Protein AF-A0A968LHE8-F1 (afdb_monomer)

Foldseek 3Di:
DVVVVVVCQVCVCVVVQVVQVLVQFAEPQGHGLADQFRAAEPDRDGHGQADPDFDALVVVVVNQCRLQVDAHNVRHTPRFQFAEKEAEPLCVVRVCQLQAQWHWFFAAPVRDTNDPDRGDDTDIDGRPNHPRYDYDYDHVCPPVFNNRKMKGFRPVDVVAGQKDKAWPFRWDKDWDDDCPDPCCVPPVDIDIDIDTDIDMHTYHSSGMHIYHD

pLDDT: mean 87.61, std 10.41, range [45.84, 98.19]

Secondary structure (DSSP, 8-state):
-HHHHHHHHHTTTHHHHHHHHHT--B-TTSSBSS-S-EEETGGGEEE--B--SPSSHHHHHHHHHHHHH-B-TTS-B------EEEE-GGGHHHHHHHHSSEEEEEEETT--BT-SSSEEEEEEEE-TTTTT-EEEE-GGG-SSSSTT-EEEE--S-TTS-SEEEEEEEEEEEEEE--TTSHHHHHH---EEEEEEEEEEEE--GGGEEEE--

Radius of gyration: 22.08 Å; Cα contacts (8 Å, |Δi|>4): 417; chains: 1; bounding box: 53×49×67 Å

Solvent-accessible surface area (backbone atoms only — not comparable to full-atom values): 11942 Å² total; per-residue (Å²): 107,71,68,59,52,54,55,50,56,78,47,62,61,52,62,62,51,51,55,42,58,73,65,46,31,49,17,76,84,75,45,46,32,61,30,72,66,40,84,41,72,80,91,78,38,62,47,63,33,46,44,90,66,65,91,46,64,68,49,52,50,50,42,50,48,51,43,49,62,39,56,44,89,85,70,46,71,70,70,56,54,68,34,34,36,42,27,5,65,80,41,40,64,59,52,49,46,63,33,29,67,58,30,76,42,26,22,18,80,85,69,42,71,70,35,93,56,67,61,73,47,67,48,80,41,76,37,89,49,36,81,51,48,48,78,42,74,39,66,79,36,56,67,86,66,33,31,77,25,35,36,44,24,22,66,82,44,90,91,50,29,41,63,45,71,54,69,80,36,72,78,39,82,46,76,50,74,54,77,86,36,67,48,32,68,78,63,73,38,78,46,77,51,74,49,63,40,63,53,70,43,31,29,36,38,79,26,37,27,34,25,76,105

Structure (mmCIF, N/CA/C/O backbone):
data_AF-A0A968LHE8-F1
#
_entry.id   AF-A0A968LHE8-F1
#
loop_
_atom_site.group_PDB
_atom_site.id
_atom_site.type_symbol
_atom_site.label_atom_id
_atom_site.label_alt_id
_atom_site.label_comp_id
_atom_site.label_asym_id
_atom_site.label_entity_id
_atom_site.label_seq_id
_atom_site.pdbx_PDB_ins_code
_atom_site.Cartn_x
_atom_site.Cartn_y
_atom_site.Cartn_z
_atom_site.occupancy
_atom_site.B_iso_or_equiv
_atom_site.auth_seq_id
_atom_site.auth_comp_id
_atom_site.auth_asym_id
_atom_site.auth_atom_id
_atom_site.pdbx_PDB_model_num
ATOM 1 N N . MET A 1 1 ? -9.744 -11.374 28.759 1.00 59.81 1 MET A N 1
ATOM 2 C CA . MET A 1 1 ? -10.763 -10.303 28.658 1.00 59.81 1 MET A CA 1
ATOM 3 C C . MET A 1 1 ? -10.171 -8.894 28.737 1.00 59.81 1 MET A C 1
ATOM 5 O O . MET A 1 1 ? -10.164 -8.240 27.710 1.00 59.81 1 MET A O 1
ATOM 9 N N . LEU A 1 2 ? -9.609 -8.421 29.865 1.00 45.97 2 LEU A N 1
ATOM 10 C CA . LEU A 1 2 ? -9.014 -7.065 29.936 1.00 45.97 2 LEU A CA 1
ATOM 11 C C . LEU A 1 2 ? -7.748 -6.911 29.072 1.00 45.97 2 LEU A C 1
ATOM 13 O O . LEU A 1 2 ? -7.597 -5.914 28.379 1.00 45.97 2 LEU A O 1
ATOM 17 N N . ARG A 1 3 ? -6.862 -7.917 29.063 1.00 45.84 3 ARG A N 1
ATOM 18 C CA . ARG A 1 3 ? -5.667 -7.938 28.198 1.00 45.84 3 ARG A CA 1
ATOM 19 C C . ARG A 1 3 ? -6.033 -7.920 26.710 1.00 45.84 3 ARG A C 1
ATOM 21 O O . ARG A 1 3 ? -5.403 -7.205 25.946 1.00 45.84 3 ARG A O 1
ATOM 28 N N . ASP A 1 4 ? -7.060 -8.673 26.324 1.00 52.50 4 ASP A N 1
ATOM 29 C CA . ASP A 1 4 ? -7.513 -8.767 24.929 1.00 52.50 4 ASP A CA 1
ATOM 30 C C . ASP A 1 4 ? -8.243 -7.480 24.498 1.00 52.50 4 ASP A C 1
ATOM 32 O O . ASP A 1 4 ? -8.075 -7.018 23.376 1.00 52.50 4 ASP A O 1
ATOM 36 N N . TYR A 1 5 ? -8.962 -6.835 25.424 1.00 55.28 5 TYR A N 1
ATOM 37 C CA . TYR A 1 5 ? -9.556 -5.509 25.235 1.00 55.28 5 TYR A CA 1
ATOM 38 C C . TYR A 1 5 ? -8.498 -4.397 25.115 1.00 55.28 5 TYR A C 1
ATOM 40 O O . TYR A 1 5 ? -8.568 -3.555 24.225 1.00 55.28 5 TYR A O 1
ATOM 48 N N . LEU A 1 6 ? -7.465 -4.415 25.963 1.00 50.12 6 LEU A N 1
ATOM 49 C CA . LEU A 1 6 ? -6.334 -3.484 25.878 1.00 50.12 6 LEU A CA 1
ATOM 50 C C . LEU A 1 6 ? -5.501 -3.702 24.602 1.00 50.12 6 LEU A C 1
ATOM 52 O O . LEU A 1 6 ? -5.055 -2.731 23.997 1.00 50.12 6 LEU A O 1
ATOM 56 N N . ALA A 1 7 ? -5.336 -4.950 24.156 1.00 51.06 7 ALA A N 1
ATOM 57 C CA . ALA A 1 7 ? -4.684 -5.271 22.886 1.00 51.06 7 ALA A CA 1
ATOM 58 C C . ALA A 1 7 ? -5.504 -4.796 21.671 1.00 51.06 7 ALA A C 1
ATOM 60 O O . ALA A 1 7 ? -4.928 -4.317 20.697 1.00 51.06 7 ALA A O 1
ATOM 61 N N . ALA A 1 8 ? -6.840 -4.852 21.739 1.00 52.41 8 ALA A N 1
ATOM 62 C CA . ALA A 1 8 ? -7.715 -4.282 20.714 1.00 52.41 8 ALA A CA 1
ATOM 63 C C . ALA A 1 8 ? -7.610 -2.743 20.634 1.00 52.41 8 ALA A C 1
ATOM 65 O O . ALA A 1 8 ? -7.676 -2.185 19.539 1.00 52.41 8 ALA A O 1
ATOM 66 N N . ASN A 1 9 ? -7.355 -2.057 21.757 1.00 52.69 9 ASN A N 1
ATOM 67 C CA . ASN A 1 9 ? -7.137 -0.602 21.788 1.00 52.69 9 ASN A CA 1
ATOM 68 C C . ASN A 1 9 ? -5.847 -0.152 21.097 1.00 52.69 9 ASN A C 1
ATOM 70 O O . ASN A 1 9 ? -5.824 0.923 20.500 1.00 52.69 9 ASN A O 1
ATOM 74 N N . ALA A 1 10 ? -4.785 -0.962 21.139 1.00 58.69 10 ALA A N 1
ATOM 75 C CA . ALA A 1 10 ? -3.512 -0.623 20.495 1.00 58.69 10 ALA A CA 1
ATOM 76 C C . ALA A 1 10 ? -3.648 -0.453 18.969 1.00 58.69 10 ALA A C 1
ATOM 78 O O . ALA A 1 10 ? -2.917 0.325 18.363 1.00 58.69 10 ALA A O 1
ATOM 79 N N . ASN A 1 11 ? -4.636 -1.125 18.369 1.00 73.62 11 ASN A N 1
ATOM 80 C CA . ASN A 1 11 ? -4.925 -1.102 16.936 1.00 73.62 11 ASN A CA 1
ATOM 81 C C . ASN A 1 11 ? -6.248 -0.388 16.609 1.00 73.62 11 ASN A C 1
ATOM 83 O O . ASN A 1 11 ? -6.834 -0.639 15.558 1.00 73.62 11 ASN A O 1
ATOM 87 N N . PHE A 1 12 ? -6.728 0.509 17.477 1.00 79.31 12 PHE A N 1
ATOM 88 C CA . PHE A 1 12 ? -8.023 1.183 17.311 1.00 79.31 12 PHE A CA 1
ATOM 89 C C . PHE A 1 12 ? -8.180 1.861 15.937 1.00 79.31 12 PHE A C 1
ATOM 91 O O . PHE A 1 12 ? -9.216 1.738 15.286 1.00 79.31 12 PHE A O 1
ATOM 98 N N . TRP A 1 13 ? -7.120 2.517 15.453 1.00 85.31 13 TRP A N 1
ATOM 99 C CA . TRP A 1 13 ? -7.122 3.203 14.156 1.00 85.31 13 TRP A CA 1
ATOM 100 C C . TRP A 1 13 ? -6.788 2.307 12.965 1.00 85.31 13 TRP A C 1
ATOM 102 O O . TRP A 1 13 ? -6.940 2.741 11.829 1.00 85.31 13 TRP A O 1
ATOM 112 N N . TYR A 1 14 ? -6.371 1.062 13.199 1.00 88.06 14 TYR A N 1
ATOM 113 C CA . TYR A 1 14 ? -5.891 0.173 12.145 1.00 88.06 14 TYR A CA 1
ATOM 114 C C . TYR A 1 14 ? -6.937 -0.044 11.046 1.00 88.06 14 TYR A C 1
ATOM 116 O O . TYR A 1 14 ? -6.686 0.239 9.877 1.00 88.06 14 TYR A O 1
ATOM 124 N N . LYS A 1 15 ? -8.134 -0.503 11.433 1.00 87.50 15 LYS A N 1
ATOM 125 C CA . LYS A 1 15 ? -9.216 -0.786 10.484 1.00 87.50 15 LYS A CA 1
ATOM 126 C C . LYS A 1 15 ? -9.669 0.488 9.749 1.00 87.50 15 LYS A C 1
ATOM 128 O O . LYS A 1 15 ? -9.685 0.451 8.526 1.00 87.50 15 LYS A O 1
ATOM 133 N N . PRO A 1 16 ? -9.977 1.611 10.431 1.00 90.94 16 PRO A N 1
ATOM 134 C CA . PRO A 1 16 ? -10.338 2.851 9.743 1.00 90.94 16 PRO A CA 1
ATOM 135 C C . PRO A 1 16 ? -9.278 3.356 8.753 1.00 90.94 16 PRO A C 1
ATOM 137 O O . PRO A 1 16 ? -9.631 3.838 7.681 1.00 90.94 16 PRO A O 1
ATOM 140 N N . VAL A 1 17 ? -7.986 3.233 9.083 1.00 92.94 17 VAL A N 1
ATOM 141 C CA . VAL A 1 17 ? -6.892 3.612 8.172 1.00 92.94 17 VAL A CA 1
ATOM 142 C C . VAL A 1 17 ? -6.862 2.712 6.944 1.00 92.94 17 VAL A C 1
ATOM 144 O O . VAL A 1 17 ? -6.756 3.221 5.832 1.00 92.94 17 VAL A O 1
ATOM 147 N N . LEU A 1 18 ? -6.986 1.398 7.125 1.00 93.31 18 LEU A N 1
ATOM 148 C CA . LEU A 1 18 ? -7.012 0.460 6.009 1.00 93.31 18 LEU A CA 1
ATOM 149 C C . LEU A 1 18 ? -8.236 0.674 5.111 1.00 93.31 18 LEU A C 1
ATOM 151 O O . LEU A 1 18 ? -8.088 0.742 3.898 1.00 93.31 18 LEU A O 1
ATOM 155 N N . ASP A 1 19 ? -9.427 0.815 5.693 1.00 92.81 19 ASP A N 1
ATOM 156 C CA . ASP A 1 19 ? -10.651 1.068 4.928 1.00 92.81 19 ASP A CA 1
ATOM 157 C C . ASP A 1 19 ? -10.537 2.378 4.138 1.00 92.81 19 ASP A C 1
ATOM 159 O O . ASP A 1 19 ? -10.929 2.440 2.975 1.00 92.81 19 ASP A O 1
ATOM 163 N N . SER A 1 20 ? -9.958 3.418 4.752 1.00 94.75 20 SER A N 1
ATOM 164 C CA . SER A 1 20 ? -9.707 4.681 4.066 1.00 94.75 20 SER A CA 1
ATOM 165 C C . SER A 1 20 ? -8.718 4.501 2.917 1.00 94.75 20 SER A C 1
ATOM 167 O O . SER A 1 20 ? -9.027 4.960 1.826 1.00 94.75 20 SER A O 1
ATOM 169 N N . LEU A 1 21 ? -7.603 3.787 3.105 1.00 95.69 21 LEU A N 1
ATOM 170 C CA . LEU A 1 21 ? -6.658 3.470 2.027 1.00 95.69 21 LEU A CA 1
ATOM 171 C C . LEU A 1 21 ? -7.342 2.737 0.860 1.00 95.69 21 LEU A C 1
ATOM 173 O O . LEU A 1 21 ? -7.180 3.137 -0.290 1.00 95.69 21 LEU A O 1
ATOM 177 N N . LEU A 1 22 ? -8.140 1.706 1.154 1.00 95.38 22 LEU A N 1
ATOM 178 C CA . LEU A 1 22 ? -8.854 0.906 0.150 1.00 95.38 22 LEU A CA 1
ATOM 179 C C . LEU A 1 22 ? -9.983 1.671 -0.555 1.00 95.38 22 LEU A C 1
ATOM 181 O O . LEU A 1 22 ? -10.441 1.242 -1.608 1.00 95.38 22 LEU A O 1
ATOM 185 N N . SER A 1 23 ? -10.426 2.802 0.000 1.00 94.88 23 SER A N 1
ATOM 186 C CA . SER A 1 23 ? -11.355 3.717 -0.675 1.00 94.88 23 SER A CA 1
ATOM 187 C C . SER A 1 23 ? -10.674 4.667 -1.668 1.00 94.88 23 SER A C 1
ATOM 189 O O . SER A 1 23 ? -11.365 5.439 -2.326 1.00 94.88 23 SER A O 1
ATOM 191 N N . ASN A 1 24 ? -9.340 4.617 -1.771 1.00 96.50 24 ASN A N 1
ATOM 192 C CA . ASN A 1 24 ? -8.509 5.523 -2.564 1.00 96.50 24 ASN A CA 1
ATOM 193 C C . ASN A 1 24 ? -8.798 7.012 -2.256 1.00 96.50 24 ASN A C 1
ATOM 195 O O . ASN A 1 24 ? -9.340 7.738 -3.095 1.00 96.50 24 ASN A O 1
ATOM 199 N N . PRO A 1 25 ? -8.484 7.477 -1.031 1.00 96.81 25 PRO A N 1
ATOM 200 C CA . PRO A 1 25 ? -8.866 8.805 -0.561 1.00 96.81 25 PRO A CA 1
ATOM 201 C C . PRO A 1 25 ? -8.084 9.883 -1.318 1.00 96.81 25 PRO A C 1
ATOM 203 O O . PRO A 1 25 ? -7.089 9.579 -1.964 1.00 96.81 25 PRO A O 1
ATOM 206 N N . LEU A 1 26 ? -8.472 11.156 -1.212 1.00 96.94 26 LEU A N 1
ATOM 207 C CA . LEU A 1 26 ? -7.667 12.232 -1.801 1.00 96.94 26 LEU A CA 1
ATOM 208 C C . LEU A 1 26 ? -6.303 12.355 -1.099 1.00 96.94 26 LEU A C 1
ATOM 210 O O . LEU A 1 26 ? -6.227 12.266 0.129 1.00 96.94 26 LEU A O 1
ATOM 214 N N . GLY A 1 27 ? -5.246 12.563 -1.881 1.00 94.75 27 GLY A N 1
ATOM 215 C CA . GLY A 1 27 ? -3.922 12.961 -1.415 1.00 94.75 27 GLY A CA 1
ATOM 216 C C . GLY A 1 27 ? -3.825 14.470 -1.168 1.00 94.75 27 GLY A C 1
ATOM 217 O O . GLY A 1 27 ? -4.751 15.237 -1.441 1.00 94.75 27 GLY A O 1
ATOM 218 N N . ILE A 1 28 ? -2.670 14.919 -0.665 1.00 92.69 28 ILE A N 1
ATOM 219 C CA . ILE A 1 28 ? -2.397 16.351 -0.413 1.00 92.69 28 ILE A CA 1
ATOM 220 C C . ILE A 1 28 ? -2.417 17.223 -1.672 1.00 92.69 28 ILE A C 1
ATOM 222 O O . ILE A 1 28 ? -2.492 18.444 -1.575 1.00 92.69 28 ILE A O 1
ATOM 226 N N . ASP A 1 29 ? -2.315 16.605 -2.839 1.00 92.31 29 ASP A N 1
ATOM 227 C CA . ASP A 1 29 ? -2.323 17.245 -4.148 1.00 92.31 29 ASP A CA 1
ATOM 228 C C . ASP A 1 29 ? -3.733 17.381 -4.748 1.00 92.31 29 ASP A C 1
ATOM 230 O O . ASP A 1 29 ? -3.891 17.927 -5.839 1.00 92.31 29 ASP A O 1
ATOM 234 N N . GLY A 1 30 ? -4.765 16.936 -4.025 1.00 93.44 30 GLY A N 1
ATOM 235 C CA . GLY A 1 30 ? -6.170 17.128 -4.383 1.00 93.44 30 GLY A CA 1
ATOM 236 C C . GLY A 1 30 ? -6.737 16.106 -5.370 1.00 93.44 30 GLY A C 1
ATOM 237 O O . GLY A 1 30 ? -7.919 16.202 -5.699 1.00 93.44 30 GLY A O 1
ATOM 238 N N . VAL A 1 31 ? -5.946 15.123 -5.809 1.00 95.81 31 VAL A N 1
ATOM 239 C CA . VAL A 1 31 ? -6.415 13.961 -6.587 1.00 95.81 31 VAL A CA 1
ATOM 240 C C . VAL A 1 31 ? -6.417 12.702 -5.717 1.00 95.81 31 VAL A C 1
ATOM 242 O O . VAL A 1 31 ? -6.027 12.757 -4.553 1.00 95.81 31 VAL A O 1
ATOM 245 N N . SER A 1 32 ? -6.911 11.571 -6.229 1.00 97.06 32 SER A N 1
ATOM 246 C CA . SER A 1 32 ? -6.893 10.305 -5.482 1.00 97.06 32 SER A CA 1
ATOM 247 C C . SER A 1 32 ? -5.463 9.887 -5.118 1.00 97.06 32 SER A C 1
ATOM 249 O O . SER A 1 32 ? -4.531 10.159 -5.864 1.00 97.06 32 SER A O 1
ATOM 251 N N . LEU A 1 33 ? -5.279 9.233 -3.971 1.00 97.25 33 LEU A N 1
ATOM 252 C CA . LEU A 1 33 ? -3.967 8.877 -3.424 1.00 97.25 33 LEU A CA 1
ATOM 253 C C . LEU A 1 33 ? -3.173 7.976 -4.374 1.00 97.25 33 LEU A C 1
ATOM 255 O O . LEU A 1 33 ? -1.963 8.150 -4.504 1.00 97.25 33 LEU A O 1
ATOM 259 N N . LEU A 1 34 ? -3.859 7.028 -5.010 1.00 97.69 34 LEU A N 1
ATOM 260 C CA . LEU A 1 34 ? -3.385 6.336 -6.196 1.00 97.69 34 LEU A CA 1
ATOM 261 C C . LEU A 1 34 ? -4.048 6.945 -7.431 1.00 97.69 34 LEU A C 1
ATOM 263 O O . LEU A 1 34 ? -5.279 6.907 -7.559 1.00 97.69 34 LEU A O 1
ATOM 267 N N . ASN A 1 35 ? -3.242 7.509 -8.323 1.00 96.88 35 ASN A N 1
ATOM 268 C CA . ASN A 1 35 ? -3.681 8.158 -9.549 1.00 96.88 35 ASN A CA 1
ATOM 269 C C . ASN A 1 35 ? -2.628 7.988 -10.659 1.00 96.88 35 ASN A C 1
ATOM 271 O O . ASN A 1 35 ? -1.431 7.846 -10.409 1.00 96.88 35 ASN A O 1
ATOM 275 N N . ASP A 1 36 ? -3.080 7.996 -11.908 1.00 95.56 36 ASP A N 1
ATOM 276 C CA . ASP A 1 36 ? -2.226 7.961 -13.101 1.00 95.56 36 ASP A CA 1
ATOM 277 C C . ASP A 1 36 ? -1.810 9.369 -13.576 1.00 95.56 36 ASP A C 1
ATOM 279 O O . ASP A 1 36 ? -1.071 9.521 -14.547 1.00 95.56 36 ASP A O 1
ATOM 283 N N . SER A 1 37 ? -2.286 10.412 -12.895 1.00 94.88 37 SER A N 1
ATOM 284 C CA . SER A 1 37 ? -2.139 11.807 -13.286 1.00 94.88 37 SER A CA 1
ATOM 285 C C . SER A 1 37 ? -2.100 12.743 -12.068 1.00 94.88 37 SER A C 1
ATOM 287 O O . SER A 1 37 ? -2.897 13.680 -11.937 1.00 94.88 37 SER A O 1
ATOM 289 N N . HIS A 1 38 ? -1.124 12.541 -11.186 1.00 94.06 38 HIS A N 1
ATOM 290 C CA . HIS A 1 38 ? -0.837 13.479 -10.105 1.00 94.06 38 HIS A CA 1
ATOM 291 C C . HIS A 1 38 ? -0.240 14.784 -10.645 1.00 94.06 38 HIS A C 1
ATOM 293 O O . HIS A 1 38 ? 0.677 14.731 -11.468 1.00 94.06 38 HIS A O 1
ATOM 299 N N . PRO A 1 39 ? -0.685 15.963 -10.178 1.00 91.31 39 PRO A N 1
ATOM 300 C CA . PRO A 1 39 ? -0.121 17.235 -10.616 1.00 91.31 39 PRO A CA 1
ATOM 301 C C . PRO A 1 39 ? 1.326 17.403 -10.124 1.00 91.31 39 PRO A C 1
ATOM 303 O O . PRO A 1 39 ? 1.652 17.094 -8.976 1.00 91.31 39 PRO A O 1
ATOM 306 N N . PHE A 1 40 ? 2.203 17.923 -10.986 1.00 83.81 40 PHE A N 1
ATOM 307 C CA . PHE A 1 40 ? 3.611 18.153 -10.670 1.00 83.81 40 PHE A CA 1
ATOM 308 C C . PHE A 1 40 ? 4.171 19.409 -11.340 1.00 83.81 40 PHE A C 1
ATOM 310 O O . PHE A 1 40 ? 4.197 19.529 -12.562 1.00 83.81 40 PHE A O 1
ATOM 317 N N . GLY A 1 41 ? 4.693 20.328 -10.524 1.00 73.56 41 GLY A N 1
ATOM 318 C CA . GLY A 1 41 ? 5.399 21.519 -10.993 1.00 73.56 41 GLY A CA 1
ATOM 319 C C . GLY A 1 41 ? 4.555 22.481 -11.842 1.00 73.56 41 GLY A C 1
ATOM 320 O O . GLY A 1 41 ? 3.325 22.442 -11.872 1.00 73.56 41 GLY A O 1
A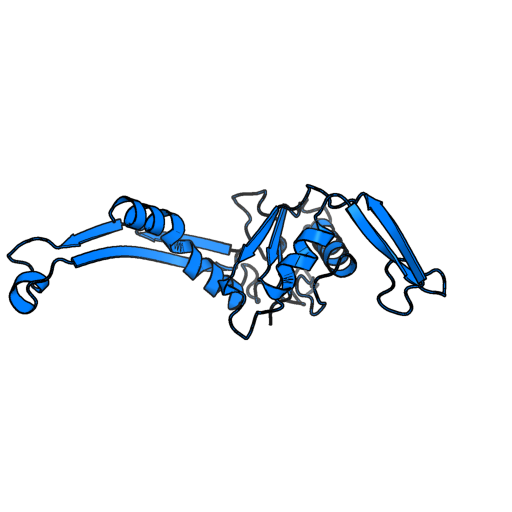TOM 321 N N . ALA A 1 42 ? 5.241 23.399 -12.525 1.00 63.94 42 ALA A N 1
ATOM 322 C CA . ALA A 1 42 ? 4.613 24.351 -13.438 1.00 63.94 42 ALA A CA 1
ATOM 323 C C . ALA A 1 42 ? 4.258 23.692 -14.787 1.00 63.94 42 ALA A C 1
ATOM 325 O O . ALA A 1 42 ? 4.909 22.743 -15.214 1.00 63.94 42 ALA A O 1
ATOM 326 N N . PHE A 1 43 ? 3.269 24.253 -15.493 1.00 61.94 43 PHE A N 1
ATOM 327 C CA . PHE A 1 43 ? 2.836 23.854 -16.848 1.00 61.94 43 PHE A CA 1
ATOM 328 C C . PHE A 1 43 ? 2.056 22.534 -16.971 1.00 61.94 43 PHE A C 1
ATOM 330 O O . PHE A 1 43 ? 1.916 22.019 -18.077 1.00 61.94 43 PHE A O 1
ATOM 337 N N . GLY A 1 44 ? 1.484 22.023 -15.877 1.00 70.25 44 GLY A N 1
ATOM 338 C CA . GLY A 1 44 ? 0.564 20.880 -15.934 1.00 70.25 44 GLY A CA 1
ATOM 339 C C . GLY A 1 44 ? 1.246 19.545 -16.231 1.00 70.25 44 GLY A C 1
ATOM 340 O O . GLY A 1 44 ? 0.605 18.653 -16.780 1.00 70.25 44 GLY A O 1
ATOM 341 N N . ALA A 1 45 ? 2.533 19.409 -15.893 1.00 83.31 45 ALA A N 1
ATOM 342 C CA . ALA A 1 45 ? 3.188 18.109 -15.911 1.00 83.31 45 ALA A CA 1
ATOM 343 C C . ALA A 1 45 ? 2.550 17.189 -14.861 1.00 83.31 45 ALA A C 1
ATOM 345 O O . ALA A 1 45 ? 2.069 17.645 -13.819 1.00 83.31 45 ALA A O 1
ATOM 346 N N . THR A 1 46 ? 2.536 15.893 -15.159 1.00 91.25 46 THR A N 1
ATOM 347 C CA . THR A 1 46 ? 1.945 14.880 -14.290 1.00 91.25 46 THR A CA 1
ATOM 348 C C . THR A 1 46 ? 2.887 13.703 -14.090 1.00 91.25 46 THR A C 1
ATOM 350 O O . THR A 1 46 ? 3.850 13.518 -14.839 1.00 91.25 46 THR A O 1
ATOM 353 N N . TRP A 1 47 ? 2.630 12.934 -13.040 1.00 92.12 47 TRP A N 1
ATOM 354 C CA . TRP A 1 47 ? 3.314 11.681 -12.738 1.00 92.12 47 TRP A CA 1
ATOM 355 C C . TRP A 1 47 ? 2.303 10.656 -12.223 1.00 92.12 47 TRP A C 1
ATOM 357 O O . TRP A 1 47 ? 1.198 11.024 -11.818 1.00 92.12 47 TRP A O 1
ATOM 367 N N . ASP A 1 48 ? 2.678 9.382 -12.250 1.00 94.81 48 ASP A N 1
ATOM 368 C CA . ASP A 1 48 ? 1.811 8.270 -11.884 1.00 94.81 48 ASP A CA 1
ATOM 369 C C . ASP A 1 48 ? 2.319 7.513 -10.651 1.00 94.81 48 ASP A C 1
ATOM 371 O O . ASP A 1 48 ? 3.511 7.452 -10.340 1.00 94.81 48 ASP A O 1
ATOM 375 N N . ASN A 1 49 ? 1.384 6.901 -9.932 1.00 96.56 49 ASN A N 1
ATOM 376 C CA . ASN A 1 49 ? 1.695 5.857 -8.959 1.00 96.56 49 ASN A CA 1
ATOM 377 C C . ASN A 1 49 ? 0.710 4.679 -8.978 1.00 96.56 49 ASN A C 1
ATOM 379 O O . ASN A 1 49 ? 0.829 3.750 -8.174 1.00 96.56 49 ASN A O 1
ATOM 383 N N . LEU A 1 50 ? -0.262 4.722 -9.886 1.00 97.50 50 LEU A N 1
ATOM 384 C CA . LEU A 1 50 ? -1.268 3.696 -10.078 1.00 97.50 50 LEU A CA 1
ATOM 385 C C . LEU A 1 50 ? -0.842 2.755 -11.204 1.00 97.50 50 LEU A C 1
ATOM 387 O O . LEU A 1 50 ? -0.507 3.191 -12.301 1.00 97.50 50 LEU A O 1
ATOM 391 N N . THR A 1 51 ? -0.932 1.453 -10.956 1.00 96.88 51 THR A N 1
ATOM 392 C CA . THR A 1 51 ? -0.822 0.432 -12.001 1.00 96.88 51 THR A CA 1
ATOM 393 C C . THR A 1 51 ? -2.040 -0.477 -12.015 1.00 96.88 51 THR A C 1
ATOM 395 O O . THR A 1 51 ? -2.719 -0.673 -11.006 1.00 96.88 51 THR A O 1
ATOM 398 N N . THR A 1 52 ? -2.308 -1.054 -13.182 1.00 96.00 52 THR A N 1
ATOM 399 C CA . THR A 1 52 ? -3.309 -2.114 -13.352 1.00 96.00 52 THR A CA 1
ATOM 400 C C . THR A 1 52 ? -2.683 -3.508 -13.406 1.00 96.00 52 THR A C 1
ATOM 402 O O . THR A 1 52 ? -3.410 -4.505 -13.368 1.00 96.00 52 THR A O 1
ATOM 405 N N . ASP A 1 53 ? -1.349 -3.594 -13.420 1.00 95.88 53 ASP A N 1
ATOM 406 C CA . ASP A 1 53 ? -0.623 -4.853 -13.505 1.00 95.88 53 ASP A CA 1
ATOM 407 C C . ASP A 1 53 ? -0.806 -5.700 -12.241 1.00 95.88 53 ASP A C 1
ATOM 409 O O . ASP A 1 53 ? -0.831 -5.220 -11.099 1.00 95.88 53 ASP A O 1
ATOM 413 N N . ALA A 1 54 ? -0.909 -7.013 -12.444 1.00 95.25 54 ALA A N 1
ATOM 414 C CA . ALA A 1 54 ? -0.866 -7.969 -11.348 1.00 95.25 54 ALA A CA 1
ATOM 415 C C . ALA A 1 54 ? 0.486 -7.901 -10.619 1.00 95.25 54 ALA A C 1
ATOM 417 O O . ALA A 1 54 ? 1.503 -7.510 -11.201 1.00 95.25 54 ALA A O 1
ATOM 418 N N . LEU A 1 55 ? 0.501 -8.294 -9.343 1.00 95.00 55 LEU A N 1
ATOM 419 C CA . LEU A 1 55 ? 1.749 -8.396 -8.597 1.00 95.00 55 LEU A CA 1
ATOM 420 C C . LEU A 1 55 ? 2.653 -9.433 -9.273 1.00 95.00 55 LEU A C 1
ATOM 422 O O . LEU A 1 55 ? 2.232 -10.551 -9.553 1.00 95.00 55 LEU A O 1
ATOM 426 N N . SER A 1 56 ? 3.881 -9.027 -9.562 1.00 91.88 56 SER A N 1
ATOM 427 C CA . SER A 1 56 ? 4.935 -9.850 -10.142 1.00 91.88 56 SER A CA 1
ATOM 428 C C . SER A 1 56 ? 6.276 -9.188 -9.846 1.00 91.88 56 SER A C 1
ATOM 430 O O . SER A 1 56 ? 6.321 -8.019 -9.451 1.00 91.88 56 SER A O 1
ATOM 432 N N . GLN A 1 57 ? 7.381 -9.886 -10.104 1.00 88.38 57 GLN A N 1
ATOM 433 C CA . GLN A 1 57 ? 8.704 -9.263 -10.039 1.00 88.38 57 GLN A CA 1
ATOM 434 C C . GLN A 1 57 ? 8.778 -8.014 -10.934 1.00 88.38 57 GLN A C 1
ATOM 436 O O . GLN A 1 57 ? 9.209 -6.961 -10.482 1.00 88.38 57 GLN A O 1
ATOM 441 N N . THR A 1 58 ? 8.314 -8.105 -12.182 1.00 89.94 58 THR A N 1
ATOM 442 C CA . THR A 1 58 ? 8.407 -7.005 -13.151 1.00 89.94 58 THR A CA 1
ATOM 443 C C . THR A 1 58 ? 7.610 -5.780 -12.711 1.00 89.94 58 THR A C 1
ATOM 445 O O . THR A 1 58 ? 8.126 -4.666 -12.762 1.00 89.94 58 THR A O 1
ATOM 448 N N . SER A 1 59 ? 6.375 -5.966 -12.238 1.00 94.56 59 SER A N 1
ATOM 449 C CA . SER A 1 59 ? 5.543 -4.849 -11.772 1.00 94.56 59 SER A CA 1
ATOM 450 C C . SER A 1 59 ? 6.050 -4.254 -10.454 1.00 94.56 59 SER A C 1
ATOM 452 O O . SER A 1 59 ? 6.002 -3.037 -10.274 1.00 94.56 59 SER A O 1
ATOM 454 N N . LEU A 1 60 ? 6.623 -5.073 -9.563 1.00 94.38 60 LEU A N 1
ATOM 455 C CA . LEU A 1 60 ? 7.286 -4.593 -8.348 1.00 94.38 60 LEU A CA 1
ATOM 456 C C . LEU A 1 60 ? 8.526 -3.745 -8.677 1.00 94.38 60 LEU A C 1
ATOM 458 O O . LEU A 1 60 ? 8.722 -2.685 -8.084 1.00 94.38 60 LEU A O 1
ATOM 462 N N . GLU A 1 61 ? 9.352 -4.186 -9.628 1.00 93.06 61 GLU A N 1
ATOM 463 C CA . GLU A 1 61 ? 10.540 -3.460 -10.094 1.00 93.06 61 GLU A CA 1
ATOM 464 C C . GLU A 1 61 ? 10.176 -2.151 -10.802 1.00 93.06 61 GLU A C 1
ATOM 466 O O . GLU A 1 61 ? 10.817 -1.126 -10.558 1.00 93.06 61 GLU A O 1
ATOM 471 N N . ALA A 1 62 ? 9.119 -2.159 -11.619 1.00 94.88 62 ALA A N 1
ATOM 472 C CA . ALA A 1 62 ? 8.581 -0.956 -12.247 1.00 94.88 62 ALA A CA 1
ATOM 473 C C . ALA A 1 62 ? 8.113 0.060 -11.194 1.00 94.88 62 ALA A C 1
ATOM 475 O O . ALA A 1 62 ? 8.508 1.224 -11.251 1.00 94.88 62 ALA A O 1
ATOM 476 N N . GLY A 1 63 ? 7.367 -0.389 -10.180 1.00 95.81 63 GLY A N 1
ATOM 477 C CA . GLY A 1 63 ? 6.960 0.452 -9.053 1.00 95.81 63 GLY A CA 1
ATOM 478 C C . GLY A 1 63 ? 8.141 0.989 -8.247 1.00 95.81 63 GLY A C 1
ATOM 479 O O . GLY A 1 63 ? 8.178 2.166 -7.887 1.00 95.81 63 GLY A O 1
ATOM 480 N N . TRP A 1 64 ? 9.160 0.159 -8.016 1.00 94.94 64 TRP A N 1
ATOM 481 C CA . TRP A 1 64 ? 10.389 0.587 -7.351 1.00 94.94 64 TRP A CA 1
ATOM 482 C C . TRP A 1 64 ? 11.096 1.698 -8.136 1.00 94.94 64 TRP A C 1
ATOM 484 O O . TRP A 1 64 ? 11.508 2.714 -7.564 1.00 94.94 64 TRP A O 1
ATOM 494 N N . ALA A 1 65 ? 11.238 1.520 -9.450 1.00 94.56 65 ALA A N 1
ATOM 495 C CA . ALA A 1 65 ? 11.842 2.506 -10.336 1.00 94.56 65 ALA A CA 1
ATOM 496 C C . ALA A 1 65 ? 11.011 3.796 -10.400 1.00 94.56 65 ALA A C 1
ATOM 498 O O . ALA A 1 65 ? 11.591 4.878 -10.328 1.00 94.56 65 ALA A O 1
ATOM 499 N N . ALA A 1 66 ? 9.679 3.696 -10.448 1.00 95.06 66 ALA A N 1
ATOM 500 C CA . ALA A 1 66 ? 8.776 4.843 -10.419 1.00 95.06 66 ALA A CA 1
ATOM 501 C C . ALA A 1 66 ? 8.979 5.668 -9.139 1.00 95.06 66 ALA A C 1
ATOM 503 O O . ALA A 1 66 ? 9.319 6.848 -9.214 1.00 95.06 66 ALA A O 1
ATOM 504 N N . MET A 1 67 ? 8.911 5.033 -7.963 1.00 94.75 67 MET A N 1
ATOM 505 C CA . MET A 1 67 ? 9.071 5.719 -6.674 1.00 94.75 67 MET A CA 1
ATOM 506 C C . MET A 1 67 ? 10.465 6.340 -6.498 1.00 94.75 67 MET A C 1
ATOM 508 O O . MET A 1 67 ? 10.598 7.501 -6.115 1.00 94.75 67 MET A O 1
ATOM 512 N N . THR A 1 68 ? 11.533 5.590 -6.785 1.00 93.62 68 THR A N 1
ATOM 513 C CA . THR A 1 68 ? 12.917 6.093 -6.647 1.00 93.62 68 THR A CA 1
ATOM 514 C C . THR A 1 68 ? 13.302 7.096 -7.746 1.00 93.62 68 THR A C 1
ATOM 516 O O . THR A 1 68 ? 14.224 7.903 -7.582 1.00 93.62 68 THR A O 1
ATOM 519 N N . GLY A 1 69 ? 12.575 7.074 -8.864 1.00 92.31 69 GLY A N 1
ATOM 520 C CA . GLY A 1 69 ? 12.703 7.971 -10.005 1.00 92.31 69 GLY A CA 1
ATOM 521 C C . GLY A 1 69 ? 12.090 9.354 -9.793 1.00 92.31 69 GLY A C 1
ATOM 522 O O . GLY A 1 69 ? 12.450 10.280 -10.522 1.00 92.31 69 GLY A O 1
ATOM 523 N N . LEU A 1 70 ? 11.245 9.542 -8.775 1.00 91.31 70 LEU A N 1
ATOM 524 C CA . LEU A 1 70 ? 10.605 10.832 -8.531 1.00 91.31 70 LEU A CA 1
ATOM 525 C C . LEU A 1 70 ? 11.623 11.945 -8.248 1.00 91.31 70 LEU A C 1
ATOM 527 O O . LEU A 1 70 ? 12.652 11.764 -7.576 1.00 91.31 70 LEU A O 1
ATOM 531 N N . ARG A 1 71 ? 11.327 13.124 -8.798 1.00 89.06 71 ARG A N 1
ATOM 532 C CA . ARG A 1 71 ? 12.137 14.339 -8.683 1.00 89.06 71 ARG A CA 1
ATOM 533 C C . ARG A 1 71 ? 11.343 15.430 -7.984 1.00 89.06 71 ARG A C 1
ATOM 535 O O . ARG A 1 71 ? 10.124 15.435 -8.039 1.00 89.06 71 ARG A O 1
ATOM 542 N N . ASN A 1 72 ? 12.034 16.341 -7.316 1.00 85.44 72 ASN A N 1
ATOM 543 C CA . ASN A 1 72 ? 11.447 17.572 -6.810 1.00 85.44 72 ASN A CA 1
ATOM 544 C C . ASN A 1 72 ? 11.305 18.600 -7.949 1.00 85.44 72 ASN A C 1
ATOM 546 O O . ASN A 1 72 ? 11.814 18.403 -9.053 1.00 85.44 72 ASN A O 1
ATOM 550 N N . GLU A 1 73 ? 10.661 19.730 -7.670 1.00 81.50 73 GLU A N 1
ATOM 551 C CA . GLU A 1 73 ? 10.445 20.809 -8.649 1.00 81.50 73 GLU A CA 1
ATOM 552 C C . GLU A 1 73 ? 11.749 21.436 -9.178 1.00 81.50 73 GLU A C 1
ATOM 554 O O . GLU A 1 73 ? 11.764 22.065 -10.231 1.00 81.50 73 GLU A O 1
ATOM 559 N N . GLN A 1 74 ? 12.859 21.247 -8.462 1.00 84.81 74 GLN A N 1
ATOM 560 C CA . GLN A 1 74 ? 14.196 21.706 -8.846 1.00 84.81 74 GLN A CA 1
ATOM 561 C C . GLN A 1 74 ? 14.978 20.640 -9.642 1.00 84.81 74 GLN A C 1
ATOM 563 O O . GLN A 1 74 ? 16.146 20.848 -9.964 1.00 84.81 74 GLN A O 1
ATOM 568 N N . GLY A 1 75 ? 14.365 19.489 -9.943 1.00 84.00 75 GLY A N 1
ATOM 569 C CA . GLY A 1 75 ? 14.973 18.375 -10.678 1.00 84.00 75 GLY A CA 1
ATOM 570 C C . GLY A 1 75 ? 15.863 17.443 -9.843 1.00 84.00 75 GLY A C 1
ATOM 571 O O . GLY A 1 75 ? 16.417 16.484 -10.379 1.00 84.00 75 GLY A O 1
ATOM 572 N N . GLY A 1 76 ? 16.000 17.679 -8.538 1.00 87.81 76 GLY A N 1
ATOM 573 C CA . GLY A 1 76 ? 16.729 16.809 -7.612 1.00 87.81 76 GLY A CA 1
ATOM 574 C C . GLY A 1 76 ? 15.923 15.567 -7.206 1.00 87.81 76 GLY A C 1
ATOM 575 O O . GLY A 1 76 ? 14.695 15.605 -7.218 1.00 87.81 76 GLY A O 1
ATOM 576 N N . PRO A 1 77 ? 16.566 14.447 -6.834 1.00 89.69 77 PRO A N 1
ATOM 577 C CA . PRO A 1 77 ? 15.859 13.254 -6.370 1.00 89.69 77 PRO A CA 1
ATOM 578 C C . PRO A 1 77 ? 15.160 13.491 -5.023 1.00 89.69 77 PRO A C 1
ATOM 580 O O . PRO A 1 77 ? 15.742 14.082 -4.116 1.00 89.69 77 PRO A O 1
ATOM 583 N N . ILE A 1 78 ? 13.938 12.970 -4.865 1.00 89.19 78 ILE A N 1
ATOM 584 C CA . ILE A 1 78 ? 13.207 13.006 -3.578 1.00 89.19 78 ILE A CA 1
ATOM 585 C C . ILE A 1 78 ? 13.811 12.007 -2.569 1.00 89.19 78 ILE A C 1
ATOM 587 O O . ILE A 1 78 ? 13.731 12.196 -1.355 1.00 89.19 78 ILE A O 1
ATOM 591 N N . GLY A 1 79 ? 14.461 10.950 -3.068 1.00 90.50 79 GLY A N 1
ATOM 592 C CA . GLY A 1 79 ? 15.174 9.966 -2.248 1.00 90.50 79 GLY A CA 1
ATOM 593 C C . GLY A 1 79 ? 14.261 8.952 -1.554 1.00 90.50 79 GLY A C 1
ATOM 594 O O . GLY A 1 79 ? 14.563 8.510 -0.448 1.00 90.50 79 GLY A O 1
ATOM 595 N N . LEU A 1 80 ? 13.124 8.602 -2.150 1.00 92.62 80 LEU A N 1
ATOM 596 C CA . LEU A 1 80 ? 12.221 7.576 -1.621 1.00 92.62 80 LEU A CA 1
ATOM 597 C C . LEU A 1 80 ? 12.907 6.212 -1.561 1.00 92.62 80 LEU A C 1
ATOM 599 O O . LEU A 1 80 ? 13.681 5.864 -2.448 1.00 92.62 80 LEU A O 1
ATOM 603 N N . THR A 1 81 ? 12.637 5.459 -0.498 1.00 92.50 81 THR A N 1
ATOM 604 C CA . THR A 1 81 ? 13.154 4.098 -0.318 1.00 92.50 81 THR A CA 1
ATOM 605 C C . THR A 1 81 ? 11.986 3.183 0.029 1.00 92.50 81 THR A C 1
ATOM 607 O O . THR A 1 81 ? 11.566 3.158 1.187 1.00 92.50 81 THR A O 1
ATOM 610 N N . PRO A 1 82 ? 11.432 2.437 -0.939 1.00 94.94 82 PRO A N 1
ATOM 611 C CA . PRO A 1 82 ? 10.392 1.464 -0.640 1.00 94.94 82 PRO A CA 1
ATOM 612 C C . PRO A 1 82 ? 10.861 0.485 0.441 1.00 94.94 82 PRO A C 1
ATOM 614 O O . PRO A 1 82 ? 11.967 -0.049 0.373 1.00 94.94 82 PRO A O 1
ATOM 617 N N . THR A 1 83 ? 10.033 0.286 1.463 1.00 95.75 83 THR A N 1
ATOM 618 C CA . THR A 1 83 ? 10.358 -0.542 2.641 1.00 95.75 83 THR A CA 1
ATOM 619 C C . THR A 1 83 ? 9.305 -1.595 2.932 1.00 95.75 83 THR A C 1
ATOM 621 O O . THR A 1 83 ? 9.610 -2.578 3.600 1.00 95.75 83 THR A O 1
ATOM 624 N N . HIS A 1 84 ? 8.074 -1.408 2.460 1.00 95.94 84 HIS A N 1
ATOM 625 C CA . HIS A 1 84 ? 6.962 -2.296 2.772 1.00 95.94 84 HIS A CA 1
ATOM 626 C C . HIS A 1 84 ? 6.188 -2.665 1.514 1.00 95.94 84 HIS A C 1
ATOM 628 O O . HIS A 1 84 ? 6.002 -1.832 0.628 1.00 95.94 84 HIS A O 1
ATOM 634 N N . LEU A 1 85 ? 5.711 -3.905 1.473 1.00 97.31 85 LEU A N 1
ATOM 635 C CA . LEU A 1 85 ? 4.785 -4.407 0.466 1.00 97.31 85 LEU A CA 1
ATOM 636 C C . LEU A 1 85 ? 3.529 -4.906 1.183 1.00 97.31 85 LEU A C 1
ATOM 638 O O . LEU A 1 85 ? 3.582 -5.908 1.890 1.00 97.31 85 LEU A O 1
ATOM 642 N N . LEU A 1 86 ? 2.416 -4.191 1.034 1.00 97.12 86 LEU A N 1
ATOM 643 C CA . LEU A 1 86 ? 1.116 -4.567 1.587 1.00 97.12 86 LEU A CA 1
ATOM 644 C C . LEU A 1 86 ? 0.306 -5.321 0.536 1.00 97.12 86 LEU A C 1
ATOM 646 O O . LEU A 1 86 ? 0.103 -4.815 -0.566 1.00 97.12 86 LEU A O 1
ATOM 650 N N . VAL A 1 87 ? -0.179 -6.508 0.889 1.00 97.50 87 VAL A N 1
ATOM 651 C CA . VAL A 1 87 ? -0.943 -7.389 -0.000 1.00 97.50 87 VAL A CA 1
ATOM 652 C C . VAL A 1 87 ? -2.094 -8.068 0.729 1.00 97.50 87 VAL A C 1
ATOM 654 O O . VAL A 1 87 ? -2.057 -8.245 1.947 1.00 97.50 87 VAL A O 1
ATOM 657 N N . GLY A 1 88 ? -3.119 -8.471 -0.022 1.00 96.38 88 GLY A N 1
ATOM 658 C CA . GLY A 1 88 ? -4.137 -9.399 0.466 1.00 96.38 88 GLY A CA 1
ATOM 659 C C . GLY A 1 88 ? -3.700 -10.869 0.365 1.00 96.38 88 GLY A C 1
ATOM 660 O O . GLY A 1 88 ? -2.706 -11.173 -0.298 1.00 96.38 88 GLY A O 1
ATOM 661 N N . PRO A 1 89 ? -4.472 -11.804 0.953 1.00 96.00 89 PRO A N 1
ATOM 662 C CA . PRO A 1 89 ? -4.195 -13.244 0.903 1.00 96.00 89 PRO A CA 1
ATOM 663 C C . PRO A 1 89 ? -3.999 -13.816 -0.510 1.00 96.00 89 PRO A C 1
ATOM 665 O O . PRO A 1 89 ? -3.211 -14.739 -0.691 1.00 96.00 89 PRO A O 1
ATOM 668 N N . ALA A 1 90 ? -4.670 -13.266 -1.530 1.00 94.62 90 ALA A N 1
ATOM 669 C CA . ALA A 1 90 ? -4.534 -13.739 -2.912 1.00 94.62 90 ALA A CA 1
ATOM 670 C C . ALA A 1 90 ? -3.121 -13.523 -3.487 1.00 94.62 90 ALA A C 1
ATOM 672 O O . ALA A 1 90 ? -2.652 -14.319 -4.296 1.00 94.62 90 ALA A O 1
ATOM 673 N N . ASN A 1 91 ? -2.435 -12.473 -3.029 1.00 95.75 91 ASN A N 1
ATOM 674 C CA . ASN A 1 91 ? -1.103 -12.078 -3.479 1.00 95.75 91 ASN A CA 1
ATOM 675 C C . ASN A 1 91 ? 0.003 -12.495 -2.490 1.00 95.75 91 ASN A C 1
ATOM 677 O O . ASN A 1 91 ? 1.175 -12.248 -2.760 1.00 95.75 91 ASN A O 1
ATOM 681 N N . GLU A 1 92 ? -0.335 -13.123 -1.354 1.00 94.94 92 GLU A N 1
ATOM 682 C CA . GLU A 1 92 ? 0.620 -13.473 -0.289 1.00 94.94 92 GLU A CA 1
ATOM 683 C C . GLU A 1 92 ? 1.764 -14.347 -0.802 1.00 94.94 92 GLU A C 1
ATOM 685 O O . GLU A 1 92 ? 2.932 -14.036 -0.575 1.00 94.94 92 GLU A O 1
ATOM 690 N N . ARG A 1 93 ? 1.431 -15.424 -1.521 1.00 92.69 93 ARG A N 1
ATOM 691 C CA . ARG A 1 93 ? 2.437 -16.342 -2.059 1.00 92.69 93 ARG A CA 1
ATOM 692 C C . ARG A 1 93 ? 3.417 -15.612 -2.973 1.00 92.69 93 ARG A C 1
ATOM 694 O O . ARG A 1 93 ? 4.620 -15.710 -2.764 1.00 92.69 93 ARG A O 1
ATOM 701 N N . GLU A 1 94 ? 2.893 -14.882 -3.954 1.00 92.38 94 GLU A N 1
ATOM 702 C CA . GLU A 1 94 ? 3.713 -14.142 -4.913 1.00 92.38 94 GLU A CA 1
ATOM 703 C C . GLU A 1 94 ? 4.581 -13.108 -4.189 1.00 92.38 94 GLU A C 1
ATOM 705 O O . GLU A 1 94 ? 5.779 -13.046 -4.430 1.00 92.38 94 GLU A O 1
ATOM 710 N N . ALA A 1 95 ? 4.019 -12.363 -3.230 1.00 93.50 95 ALA A N 1
ATOM 711 C CA . ALA A 1 95 ? 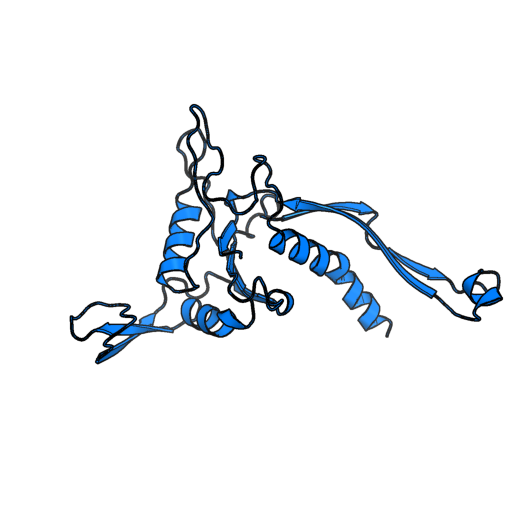4.754 -11.386 -2.432 1.00 93.50 95 ALA A CA 1
ATOM 712 C C . ALA A 1 95 ? 5.924 -12.012 -1.658 1.00 93.50 95 ALA A C 1
ATOM 714 O O . ALA A 1 95 ? 7.011 -11.436 -1.614 1.00 93.50 95 ALA A O 1
ATOM 715 N N . LEU A 1 96 ? 5.725 -13.184 -1.049 1.00 91.88 96 LEU A N 1
ATOM 716 C CA . LEU A 1 96 ? 6.785 -13.904 -0.339 1.00 91.88 96 LEU A CA 1
ATOM 717 C C . LEU A 1 96 ? 7.838 -14.464 -1.302 1.00 91.88 96 LEU A C 1
ATOM 719 O O . LEU A 1 96 ? 9.030 -14.370 -1.010 1.00 91.88 96 LEU A O 1
ATOM 723 N N . ASP A 1 97 ? 7.427 -14.981 -2.459 1.00 88.75 97 ASP A N 1
ATOM 724 C CA . ASP A 1 97 ? 8.338 -15.519 -3.472 1.00 88.75 97 ASP A CA 1
ATOM 725 C C . ASP A 1 97 ? 9.219 -14.398 -4.083 1.00 88.75 97 ASP A C 1
ATOM 727 O O . ASP A 1 97 ? 10.440 -14.552 -4.187 1.00 88.75 97 ASP A O 1
ATOM 731 N N . ILE A 1 98 ? 8.648 -13.226 -4.401 1.00 88.44 98 ILE A N 1
ATOM 732 C CA . ILE A 1 98 ? 9.367 -12.076 -5.000 1.00 88.44 98 ILE A CA 1
ATOM 733 C C . ILE A 1 98 ? 10.107 -11.184 -3.993 1.00 88.44 98 ILE A C 1
ATOM 735 O O . ILE A 1 98 ? 10.830 -10.277 -4.397 1.00 88.44 98 ILE A O 1
ATOM 739 N N . THR A 1 99 ? 9.946 -11.391 -2.686 1.00 90.38 99 THR A N 1
ATOM 740 C CA . THR A 1 99 ? 10.748 -10.700 -1.649 1.00 90.38 99 THR A CA 1
ATOM 741 C C . THR A 1 99 ? 11.690 -11.648 -0.906 1.00 90.38 99 THR A C 1
ATOM 743 O O . THR A 1 99 ? 12.594 -11.207 -0.185 1.00 90.38 99 THR A O 1
ATOM 746 N N . GLY A 1 100 ? 11.500 -12.953 -1.106 1.00 85.94 100 GLY A N 1
ATOM 747 C CA . GLY A 1 100 ? 12.290 -14.025 -0.532 1.00 85.94 100 GLY A CA 1
ATOM 748 C C . GLY A 1 100 ? 13.738 -14.046 -1.018 1.00 85.94 100 GLY A C 1
ATOM 749 O O . GLY A 1 100 ? 14.162 -13.302 -1.902 1.00 85.94 100 GLY A O 1
ATOM 750 N N . ALA A 1 101 ? 14.533 -14.920 -0.399 1.00 75.69 101 ALA A N 1
ATOM 751 C CA . ALA A 1 101 ?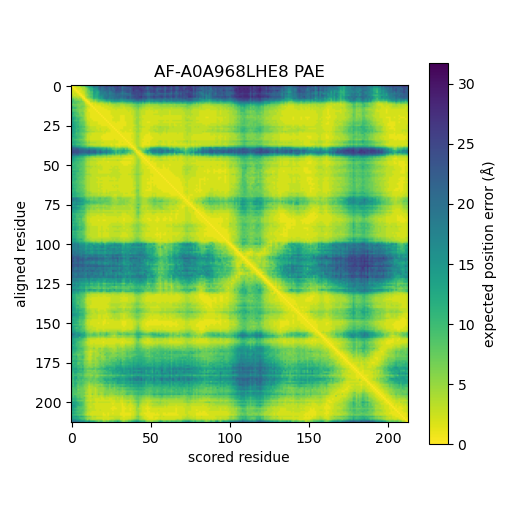 15.973 -14.966 -0.633 1.00 75.69 101 ALA A CA 1
ATOM 752 C C . ALA A 1 101 ? 16.366 -15.484 -2.020 1.00 75.69 101 ALA A C 1
ATOM 754 O O . ALA A 1 101 ? 17.358 -15.027 -2.591 1.00 75.69 101 ALA A O 1
ATOM 755 N N . MET A 1 102 ? 15.599 -16.435 -2.542 1.00 77.88 102 MET A N 1
ATOM 756 C CA . MET A 1 102 ? 15.844 -17.062 -3.831 1.00 77.88 102 MET A CA 1
ATOM 757 C C . MET A 1 102 ? 14.583 -16.972 -4.669 1.00 77.88 102 MET A C 1
ATOM 759 O O . MET A 1 102 ? 13.493 -17.249 -4.174 1.00 77.88 102 MET A O 1
ATOM 763 N N . ARG A 1 103 ? 14.760 -16.630 -5.941 1.00 81.38 103 ARG A N 1
ATOM 764 C CA . ARG A 1 103 ? 13.689 -16.581 -6.928 1.00 81.38 103 ARG A CA 1
ATOM 765 C C . ARG A 1 103 ? 14.015 -17.541 -8.064 1.00 81.38 103 ARG A C 1
ATOM 767 O O . ARG A 1 103 ? 15.143 -17.572 -8.555 1.00 81.38 103 ARG A O 1
ATOM 774 N N . GLY A 1 104 ? 13.025 -18.320 -8.489 1.00 77.81 104 GLY A N 1
ATOM 775 C CA . GLY A 1 104 ? 13.120 -19.076 -9.734 1.00 77.81 104 GLY A CA 1
ATOM 776 C C . GLY A 1 104 ? 12.922 -18.136 -10.918 1.00 77.81 104 GLY A C 1
ATOM 777 O O . GLY A 1 104 ? 11.872 -17.511 -11.022 1.00 77.81 104 GLY A O 1
ATOM 778 N N . VAL A 1 105 ? 13.914 -18.035 -11.800 1.00 79.69 105 VAL A N 1
ATOM 779 C CA . VAL A 1 105 ? 13.800 -17.298 -13.064 1.00 79.69 105 VAL A CA 1
ATOM 780 C C . VAL A 1 105 ? 13.471 -18.298 -14.171 1.00 79.69 105 VAL A C 1
ATOM 782 O O . VAL A 1 105 ? 14.354 -19.077 -14.552 1.00 79.69 105 VAL A O 1
ATOM 785 N N . PRO A 1 106 ? 12.214 -18.346 -14.652 1.00 79.94 106 PRO A N 1
ATOM 786 C CA . PRO A 1 106 ? 11.821 -19.244 -15.727 1.00 79.94 106 PRO A CA 1
ATOM 787 C C . PRO A 1 106 ? 12.359 -18.748 -17.071 1.00 79.94 106 PRO A C 1
ATOM 789 O O . PRO A 1 106 ? 12.272 -17.565 -17.393 1.00 79.94 106 PRO A O 1
ATOM 792 N N . TYR A 1 107 ? 12.874 -19.666 -17.882 1.00 82.94 107 TYR A N 1
ATOM 793 C CA . TYR A 1 107 ? 13.322 -19.402 -19.245 1.00 82.94 107 TYR A CA 1
ATOM 794 C C . TYR A 1 107 ? 12.370 -20.057 -20.238 1.00 82.94 107 TYR A C 1
ATOM 796 O O . TYR A 1 107 ? 12.054 -21.244 -20.116 1.00 82.94 107 TYR A O 1
ATOM 804 N N . SER A 1 108 ? 11.925 -19.294 -21.235 1.00 85.50 108 SER A N 1
ATOM 805 C CA . SER A 1 108 ? 11.133 -19.843 -22.340 1.00 85.50 108 SER A CA 1
ATOM 806 C C . SER A 1 108 ? 11.990 -20.679 -23.292 1.00 85.50 108 SER A C 1
ATOM 808 O O . SER A 1 108 ? 13.214 -20.548 -23.328 1.00 85.50 108 SER A O 1
ATOM 810 N N . ASN A 1 109 ? 11.342 -21.467 -24.154 1.00 84.31 109 ASN A N 1
ATOM 811 C CA . ASN A 1 109 ? 12.010 -22.152 -25.269 1.00 84.31 109 ASN A CA 1
ATOM 812 C C . ASN A 1 109 ? 12.778 -21.194 -26.211 1.00 84.31 109 ASN A C 1
ATOM 814 O O . ASN A 1 109 ? 13.696 -21.613 -26.906 1.00 84.31 109 ASN A O 1
ATOM 818 N N . ALA A 1 110 ? 12.422 -19.903 -26.226 1.00 84.75 110 ALA A N 1
ATOM 819 C CA . ALA A 1 110 ? 13.110 -18.863 -26.991 1.00 84.75 110 ALA A CA 1
ATOM 820 C C . ALA A 1 110 ? 14.287 -18.213 -26.229 1.00 84.75 110 ALA A C 1
ATOM 822 O O . ALA A 1 110 ? 14.857 -17.236 -26.706 1.00 84.75 110 ALA A O 1
ATOM 823 N N . GLY A 1 111 ? 14.637 -18.711 -25.037 1.00 79.19 111 GLY A N 1
ATOM 824 C CA . GLY A 1 111 ? 15.722 -18.173 -24.208 1.00 79.19 111 GLY A CA 1
ATOM 825 C C . GLY A 1 111 ? 15.382 -16.875 -23.468 1.00 79.19 111 GLY A C 1
ATOM 826 O O . GLY A 1 111 ? 16.263 -16.277 -22.858 1.00 79.19 111 GLY A O 1
ATOM 827 N N . VAL A 1 112 ? 14.121 -16.433 -23.496 1.00 78.44 112 VAL A N 1
ATOM 828 C CA . VAL A 1 112 ? 13.659 -15.245 -22.756 1.00 78.44 112 VAL A CA 1
ATOM 829 C C . VAL A 1 112 ? 13.577 -15.579 -21.266 1.00 78.44 112 VAL A C 1
ATOM 831 O O . VAL A 1 112 ? 12.880 -16.533 -20.911 1.00 78.44 112 VAL A O 1
ATOM 834 N N . ALA A 1 113 ? 14.287 -14.816 -20.430 1.00 74.94 113 ALA A N 1
ATOM 835 C CA . ALA A 1 113 ? 14.196 -14.872 -18.970 1.00 74.94 113 ALA A CA 1
ATOM 836 C C . ALA A 1 113 ? 12.863 -14.287 -18.476 1.00 74.94 113 ALA A C 1
ATOM 838 O O . ALA A 1 113 ? 12.256 -13.471 -19.165 1.00 74.94 113 ALA A O 1
ATOM 839 N N . ASP A 1 114 ? 12.414 -14.704 -17.293 1.00 73.62 114 ASP A N 1
ATOM 840 C CA . ASP A 1 114 ? 11.126 -14.306 -16.704 1.00 73.62 114 ASP A CA 1
ATOM 841 C C . ASP A 1 114 ? 9.911 -14.641 -17.579 1.00 73.62 114 ASP A C 1
ATOM 843 O O . ASP A 1 114 ? 8.896 -13.948 -17.600 1.00 73.62 114 ASP A O 1
ATOM 847 N N . ALA A 1 115 ? 10.000 -15.756 -18.30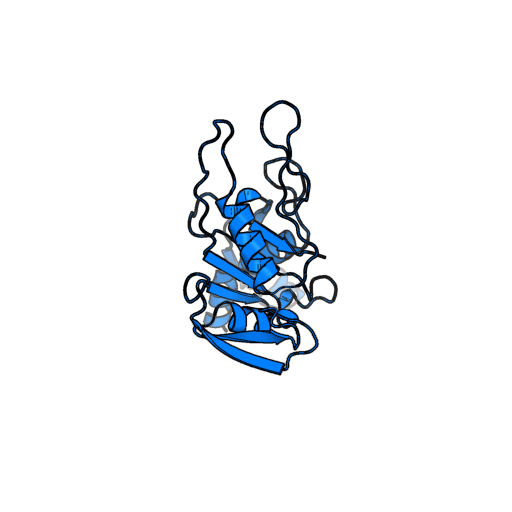4 1.00 75.62 115 ALA A N 1
ATOM 848 C CA . ALA A 1 115 ? 8.935 -16.203 -19.181 1.00 75.62 115 ALA A CA 1
ATOM 849 C C . ALA A 1 115 ? 7.685 -16.647 -18.407 1.00 75.62 115 ALA A C 1
ATOM 851 O O . ALA A 1 115 ? 7.728 -17.591 -17.619 1.00 75.62 115 ALA A O 1
ATOM 852 N N . SER A 1 116 ? 6.537 -16.046 -18.724 1.00 70.94 116 SER A N 1
ATOM 853 C CA . SER A 1 116 ? 5.226 -16.469 -18.204 1.00 70.94 116 SER A CA 1
ATOM 854 C C . SER A 1 116 ? 4.592 -17.625 -18.998 1.00 70.94 116 SER A C 1
ATOM 856 O O . SER A 1 116 ? 3.556 -18.149 -18.602 1.00 70.94 116 SER A O 1
ATOM 858 N N . ALA A 1 117 ? 5.189 -18.031 -20.126 1.00 72.94 117 ALA A N 1
ATOM 859 C CA . ALA A 1 117 ? 4.696 -19.102 -20.995 1.00 72.94 117 ALA A CA 1
ATOM 860 C C . ALA A 1 117 ? 5.848 -19.863 -21.676 1.00 72.94 117 ALA A C 1
ATOM 862 O O . ALA A 1 117 ? 6.937 -19.323 -21.870 1.00 72.94 117 ALA A O 1
ATOM 863 N N . ASN A 1 118 ? 5.590 -21.113 -22.087 1.00 81.38 118 ASN A N 1
ATOM 864 C CA . ASN A 1 118 ? 6.561 -21.996 -22.756 1.00 81.38 118 ASN A CA 1
ATOM 865 C C . ASN A 1 118 ? 7.868 -22.193 -21.967 1.00 81.38 118 ASN A C 1
ATOM 867 O O . ASN A 1 118 ? 8.949 -22.217 -22.558 1.00 81.38 118 ASN A O 1
ATOM 871 N N . VAL A 1 119 ? 7.765 -22.295 -20.638 1.00 81.62 119 VAL A N 1
ATOM 872 C CA . VAL A 1 119 ? 8.906 -22.453 -19.728 1.00 81.62 119 VAL A CA 1
ATOM 873 C C . VAL A 1 119 ? 9.555 -23.822 -19.933 1.00 81.62 119 VAL A C 1
ATOM 875 O O . VAL A 1 119 ? 8.894 -24.848 -19.794 1.00 81.62 119 VAL A O 1
ATOM 878 N N . VAL A 1 120 ? 10.849 -23.834 -20.255 1.00 84.56 120 VAL A N 1
ATOM 879 C CA . VAL A 1 120 ? 11.637 -25.059 -20.505 1.00 84.56 120 VAL A CA 1
ATOM 880 C C . VAL A 1 120 ? 12.741 -25.288 -19.473 1.00 84.56 120 VAL A C 1
ATOM 882 O O . VAL A 1 120 ? 13.306 -26.375 -19.408 1.00 84.56 120 VAL A O 1
ATOM 885 N N . SER A 1 121 ? 13.067 -24.276 -18.670 1.00 82.25 121 SER A N 1
ATOM 886 C CA . SER A 1 121 ? 14.051 -24.356 -17.590 1.00 82.25 121 SER A CA 1
ATOM 887 C C . SER A 1 121 ? 13.768 -23.277 -16.548 1.00 82.25 121 SER A C 1
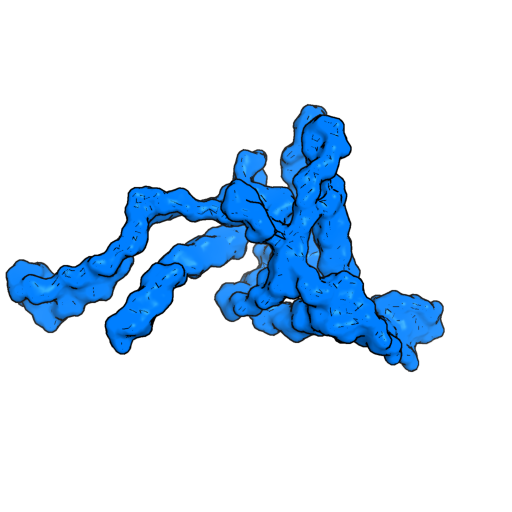ATOM 889 O O . SER A 1 121 ? 13.140 -22.266 -16.860 1.00 82.25 121 SER A O 1
ATOM 891 N N . ALA A 1 122 ? 14.246 -23.467 -15.323 1.00 78.50 122 ALA A N 1
ATOM 892 C CA . ALA A 1 122 ? 14.264 -22.431 -14.300 1.00 78.50 122 ALA A CA 1
ATOM 893 C C . ALA A 1 122 ? 15.574 -22.512 -13.513 1.00 78.50 122 ALA A C 1
ATOM 895 O O . ALA A 1 122 ? 15.997 -23.598 -13.115 1.00 78.50 122 ALA A O 1
ATOM 896 N N . ILE A 1 123 ? 16.212 -21.363 -13.287 1.00 79.81 123 ILE A N 1
ATOM 897 C CA . ILE A 1 123 ? 17.414 -21.252 -12.449 1.00 79.81 123 ILE A CA 1
ATOM 898 C C . ILE A 1 123 ? 17.041 -20.480 -11.189 1.00 79.81 123 ILE A C 1
ATOM 900 O O . ILE A 1 123 ? 16.354 -19.462 -11.265 1.00 79.81 123 ILE A O 1
ATOM 904 N N . ALA A 1 124 ? 17.498 -20.958 -10.033 1.00 81.25 124 ALA A N 1
ATOM 905 C CA . ALA A 1 124 ? 17.358 -20.227 -8.784 1.00 81.25 124 ALA A CA 1
ATOM 906 C C . ALA A 1 124 ? 18.456 -19.156 -8.699 1.00 81.25 124 ALA A C 1
ATOM 908 O O . ALA A 1 124 ? 19.641 -19.487 -8.627 1.00 81.25 124 ALA A O 1
ATOM 909 N N . LEU A 1 125 ? 18.061 -17.885 -8.730 1.00 78.69 125 LEU A N 1
ATOM 910 C CA . LEU A 1 125 ? 18.955 -16.740 -8.565 1.00 78.69 125 LEU A CA 1
ATOM 911 C C . LEU A 1 125 ? 18.673 -16.036 -7.239 1.00 78.69 125 LEU A C 1
ATOM 913 O O . LEU A 1 125 ? 17.565 -16.107 -6.697 1.00 78.69 125 LEU A O 1
ATOM 917 N N . GLU A 1 126 ? 19.688 -15.351 -6.715 1.00 77.88 126 GLU A N 1
ATOM 918 C CA . GLU A 1 126 ? 19.480 -14.441 -5.596 1.00 77.88 126 GLU A CA 1
ATOM 919 C C . GLU A 1 126 ? 18.597 -13.283 -6.044 1.00 77.88 126 GLU A C 1
ATOM 921 O O . GLU A 1 126 ? 18.833 -12.649 -7.073 1.00 77.88 126 GLU A O 1
ATOM 926 N N . ASN A 1 127 ? 17.567 -13.011 -5.254 1.00 79.94 127 ASN A N 1
ATOM 927 C CA . ASN A 1 127 ? 16.687 -11.895 -5.523 1.00 79.94 127 ASN A CA 1
ATOM 928 C C . ASN A 1 127 ? 17.351 -10.590 -5.071 1.00 79.94 127 ASN A C 1
ATOM 930 O O . ASN A 1 127 ? 17.757 -10.465 -3.916 1.00 79.94 127 ASN A O 1
ATOM 934 N N . TRP A 1 128 ? 17.438 -9.591 -5.946 1.00 80.75 128 TRP A N 1
ATOM 935 C CA . TRP A 1 128 ? 18.053 -8.310 -5.596 1.00 80.75 128 TRP A CA 1
ATOM 936 C C . TRP A 1 128 ? 17.227 -7.516 -4.562 1.00 80.75 128 TRP A C 1
ATOM 938 O O . TRP A 1 128 ? 17.791 -6.722 -3.799 1.00 80.75 128 TRP A O 1
ATOM 948 N N . VAL A 1 129 ? 15.907 -7.758 -4.506 1.00 81.06 129 VAL A N 1
ATOM 949 C CA . VAL A 1 129 ? 14.962 -7.157 -3.542 1.00 81.06 129 VAL A CA 1
ATOM 950 C C . VAL A 1 129 ? 14.988 -7.883 -2.190 1.00 81.06 129 VAL A C 1
ATOM 952 O O . VAL A 1 129 ? 14.420 -7.393 -1.211 1.00 81.06 129 VAL A O 1
ATOM 955 N N . ARG A 1 130 ? 15.685 -9.025 -2.097 1.00 79.25 130 ARG A N 1
ATOM 956 C CA . ARG A 1 130 ? 15.804 -9.835 -0.877 1.00 79.25 130 ARG A CA 1
ATOM 957 C C . ARG A 1 130 ? 16.088 -8.967 0.345 1.00 79.25 130 ARG A C 1
ATOM 959 O O . ARG A 1 130 ? 17.091 -8.257 0.400 1.00 79.25 130 ARG A O 1
ATOM 966 N N . GLY A 1 131 ? 15.231 -9.088 1.357 1.00 80.44 131 GLY A N 1
ATOM 967 C CA . GLY A 1 131 ? 15.416 -8.433 2.655 1.00 80.44 131 GLY A CA 1
ATOM 968 C C . GLY A 1 131 ? 15.302 -6.906 2.633 1.00 80.44 131 GLY A C 1
ATOM 969 O O . GLY A 1 131 ? 15.570 -6.278 3.654 1.00 80.44 131 GLY A O 1
ATOM 970 N N . ARG A 1 132 ? 14.911 -6.302 1.502 1.00 88.56 132 ARG A N 1
ATOM 971 C CA . ARG A 1 132 ? 14.669 -4.856 1.395 1.00 88.56 132 ARG A CA 1
ATOM 972 C C . ARG A 1 132 ? 13.234 -4.465 1.736 1.00 88.56 132 ARG A C 1
ATOM 974 O O . ARG A 1 132 ? 13.011 -3.347 2.186 1.00 88.56 132 ARG A O 1
ATOM 981 N N . LEU A 1 133 ? 12.281 -5.371 1.508 1.00 93.88 133 LEU A N 1
ATOM 982 C CA . LEU A 1 133 ? 10.860 -5.149 1.765 1.00 93.88 133 LEU A CA 1
ATOM 983 C C . LEU A 1 133 ? 10.364 -6.022 2.909 1.00 93.88 133 LEU A C 1
ATOM 985 O O . LEU A 1 133 ? 10.608 -7.228 2.942 1.00 93.88 133 LEU A O 1
ATOM 989 N N . GLN A 1 134 ? 9.604 -5.411 3.809 1.00 94.50 134 GLN A N 1
ATOM 990 C CA . GLN A 1 134 ? 8.754 -6.117 4.750 1.00 94.50 134 GLN A CA 1
ATOM 991 C C . GLN A 1 134 ? 7.393 -6.379 4.098 1.00 94.50 134 GLN A C 1
ATOM 993 O O . GLN A 1 134 ? 6.653 -5.443 3.787 1.00 94.50 134 GLN A O 1
ATOM 998 N N . VAL A 1 135 ? 7.051 -7.654 3.915 1.00 95.38 135 VAL A N 1
ATOM 999 C CA . VAL A 1 135 ? 5.720 -8.052 3.442 1.00 95.38 135 VAL A CA 1
ATOM 1000 C C . VAL A 1 135 ? 4.721 -7.954 4.592 1.00 95.38 135 VAL A C 1
ATOM 1002 O O . VAL A 1 135 ? 4.941 -8.502 5.673 1.00 95.38 135 VAL A O 1
ATOM 1005 N N . ILE A 1 136 ? 3.619 -7.249 4.352 1.00 95.44 136 ILE A N 1
ATOM 1006 C CA . ILE A 1 136 ? 2.451 -7.189 5.226 1.00 95.44 136 ILE A CA 1
ATOM 1007 C C . ILE A 1 136 ? 1.305 -7.868 4.485 1.00 95.44 136 ILE A C 1
ATOM 1009 O O . ILE A 1 136 ? 0.861 -7.385 3.447 1.00 95.44 136 ILE A O 1
ATOM 1013 N N . VAL A 1 137 ? 0.814 -8.970 5.040 1.00 95.81 137 VAL A N 1
ATOM 1014 C CA . VAL A 1 137 ? -0.378 -9.652 4.535 1.00 95.81 137 VAL A CA 1
ATOM 1015 C C . VAL A 1 137 ? -1.566 -9.194 5.366 1.00 95.81 137 VAL A C 1
ATOM 1017 O O . VAL A 1 137 ? -1.598 -9.443 6.571 1.00 95.81 137 VAL A O 1
ATOM 1020 N N . GLU A 1 138 ? -2.532 -8.519 4.743 1.00 94.50 138 GLU A N 1
ATOM 1021 C CA . GLU A 1 138 ? -3.737 -8.049 5.425 1.00 94.50 138 GLU A CA 1
ATOM 1022 C C . GLU A 1 138 ? -4.994 -8.769 4.918 1.00 94.50 138 GLU A C 1
ATOM 1024 O O . GLU A 1 138 ? -5.453 -8.512 3.801 1.00 94.50 138 GLU A O 1
ATOM 1029 N N . PRO A 1 139 ? -5.619 -9.625 5.749 1.00 92.94 139 PRO A N 1
ATOM 1030 C CA . PRO A 1 139 ? -6.810 -10.376 5.365 1.00 92.94 139 PRO A CA 1
ATOM 1031 C C . PRO A 1 139 ? -7.997 -9.513 4.931 1.00 92.94 139 PRO A C 1
ATOM 1033 O O . PRO A 1 139 ? -8.780 -9.951 4.097 1.00 92.94 139 PRO A O 1
ATOM 1036 N N . ARG A 1 140 ? -8.147 -8.288 5.454 1.00 89.19 140 ARG A N 1
ATOM 1037 C CA . ARG A 1 140 ? -9.269 -7.397 5.095 1.00 89.19 140 ARG A CA 1
ATOM 1038 C C . ARG A 1 140 ? -9.214 -6.858 3.664 1.00 89.19 140 ARG A C 1
ATOM 1040 O O . ARG A 1 140 ? -10.213 -6.316 3.199 1.00 89.19 140 ARG A O 1
ATOM 1047 N N . ILE A 1 141 ? -8.083 -7.006 2.972 1.00 93.81 141 ILE A N 1
ATOM 1048 C CA . ILE A 1 141 ? -7.991 -6.713 1.536 1.00 93.81 141 ILE A CA 1
ATOM 1049 C C . ILE A 1 141 ? -8.822 -7.724 0.729 1.00 93.81 141 ILE A C 1
ATOM 1051 O O . ILE A 1 141 ? -9.380 -7.350 -0.298 1.00 93.81 141 ILE A O 1
ATOM 1055 N N . ALA A 1 142 ? -8.980 -8.960 1.228 1.00 92.25 142 ALA A N 1
ATOM 1056 C CA . ALA A 1 142 ? -9.901 -9.946 0.662 1.00 92.25 142 ALA A CA 1
ATOM 1057 C C . ALA A 1 142 ? -11.358 -9.589 1.011 1.00 92.25 142 ALA A C 1
ATOM 1059 O O . ALA A 1 142 ? -11.951 -10.130 1.947 1.00 92.25 142 ALA A O 1
ATOM 1060 N N . ASN A 1 143 ? -11.915 -8.626 0.282 1.00 89.88 143 ASN A N 1
ATOM 1061 C CA . ASN A 1 143 ? -13.258 -8.082 0.481 1.00 89.88 143 ASN A CA 1
ATOM 1062 C C . ASN A 1 143 ? -14.163 -8.222 -0.757 1.00 89.88 143 ASN A C 1
ATOM 1064 O O . ASN A 1 143 ? -15.267 -7.681 -0.767 1.00 89.88 143 ASN A O 1
ATOM 1068 N N . GLY A 1 144 ? -13.710 -8.942 -1.787 1.00 91.44 144 GLY A N 1
ATOM 1069 C CA . GLY A 1 144 ? -14.419 -9.176 -3.045 1.00 91.44 144 GLY A CA 1
ATOM 1070 C C . GLY A 1 144 ? -14.246 -8.069 -4.087 1.00 91.44 144 GLY A C 1
ATOM 1071 O O . GLY A 1 144 ? -14.617 -8.267 -5.241 1.00 91.44 144 GLY A O 1
ATOM 1072 N N . VAL A 1 145 ? -13.683 -6.917 -3.706 1.00 92.38 145 VAL A N 1
ATOM 1073 C CA . VAL A 1 145 ? -13.390 -5.796 -4.616 1.00 92.38 145 VAL A CA 1
ATOM 1074 C C . VAL A 1 145 ? -11.885 -5.655 -4.803 1.00 92.38 145 VAL A C 1
ATOM 1076 O O . VAL A 1 145 ? -11.402 -5.640 -5.925 1.00 92.38 145 VAL A O 1
ATOM 1079 N N . ASN A 1 146 ? -11.137 -5.617 -3.702 1.00 94.06 146 ASN A N 1
ATOM 1080 C CA . ASN A 1 146 ? -9.706 -5.322 -3.677 1.00 94.06 146 ASN A CA 1
ATOM 1081 C C . ASN A 1 146 ? -8.823 -6.572 -3.584 1.00 94.06 146 ASN A C 1
ATOM 1083 O O . ASN A 1 146 ? -7.650 -6.463 -3.244 1.00 94.06 146 ASN A O 1
ATOM 1087 N N . ASP A 1 147 ? -9.348 -7.757 -3.895 1.00 93.94 147 ASP A N 1
ATOM 1088 C CA . ASP A 1 147 ? -8.656 -9.032 -3.650 1.00 93.94 147 ASP A CA 1
ATOM 1089 C C . ASP A 1 147 ? -7.270 -9.104 -4.312 1.00 93.94 147 ASP A C 1
ATOM 1091 O O . ASP A 1 147 ? -6.357 -9.728 -3.775 1.00 93.94 147 ASP A O 1
ATOM 1095 N N . ASN A 1 148 ? -7.096 -8.417 -5.445 1.00 94.56 148 ASN A N 1
ATOM 1096 C CA . ASN A 1 148 ? -5.836 -8.359 -6.187 1.00 94.56 148 ASN A CA 1
ATOM 1097 C C . ASN A 1 148 ? -5.004 -7.094 -5.914 1.00 94.56 148 ASN A C 1
ATOM 1099 O O . ASN A 1 148 ? -4.007 -6.868 -6.608 1.00 94.56 148 ASN A O 1
ATOM 1103 N N . ALA A 1 149 ? -5.413 -6.258 -4.959 1.00 96.88 149 ALA A N 1
ATOM 1104 C CA . ALA A 1 149 ? -4.701 -5.040 -4.612 1.00 96.88 149 ALA A CA 1
ATOM 1105 C C . ALA A 1 149 ? -3.335 -5.357 -3.991 1.00 96.88 149 ALA A C 1
ATOM 1107 O O . ALA A 1 149 ? -3.145 -6.352 -3.276 1.00 96.88 149 ALA A O 1
ATOM 1108 N N . TRP A 1 150 ? -2.372 -4.493 -4.283 1.00 97.75 150 TRP A N 1
ATOM 1109 C CA . TRP A 1 150 ? -1.032 -4.549 -3.723 1.00 97.75 150 TRP A CA 1
ATOM 1110 C C . TRP A 1 150 ? -0.444 -3.143 -3.683 1.00 97.75 150 TRP A C 1
ATOM 1112 O O . TRP A 1 150 ? -0.655 -2.351 -4.600 1.00 97.75 150 TRP A O 1
ATOM 1122 N N . PHE A 1 151 ? 0.295 -2.839 -2.620 1.00 98.06 151 PHE A N 1
ATOM 1123 C CA . PHE A 1 151 ? 0.831 -1.505 -2.377 1.00 98.06 151 PHE A CA 1
ATOM 1124 C C . PHE A 1 151 ? 2.294 -1.590 -1.958 1.00 98.06 151 PHE A C 1
ATOM 1126 O O . PHE A 1 151 ? 2.623 -2.121 -0.896 1.00 98.06 151 PHE A O 1
ATOM 1133 N N . LEU A 1 152 ? 3.171 -1.035 -2.782 1.00 97.88 152 LEU A N 1
ATOM 1134 C CA . LEU A 1 152 ? 4.558 -0.759 -2.449 1.00 97.88 152 LEU A CA 1
ATOM 1135 C C . LEU A 1 152 ? 4.628 0.600 -1.747 1.00 97.88 152 LEU A C 1
ATOM 1137 O O . LEU A 1 152 ? 4.137 1.595 -2.270 1.00 97.88 152 LEU A O 1
ATOM 1141 N N . MET A 1 153 ? 5.215 0.651 -0.553 1.00 97.12 153 MET A N 1
ATOM 1142 C CA . MET A 1 153 ? 5.218 1.858 0.276 1.00 97.12 153 MET A CA 1
ATOM 1143 C C . MET A 1 153 ? 6.600 2.185 0.834 1.00 97.12 153 MET A C 1
ATOM 1145 O O . MET A 1 153 ? 7.350 1.304 1.267 1.00 97.12 153 MET A O 1
ATOM 1149 N N . ASP A 1 154 ? 6.903 3.480 0.907 1.00 95.81 154 ASP A N 1
ATOM 1150 C CA . ASP A 1 154 ? 7.987 4.019 1.723 1.00 95.81 154 ASP A CA 1
ATOM 1151 C C . ASP A 1 154 ? 7.421 4.473 3.075 1.00 95.81 154 ASP A C 1
ATOM 1153 O O . ASP A 1 154 ? 6.797 5.525 3.190 1.00 95.81 154 ASP A O 1
ATOM 1157 N N . LEU A 1 155 ? 7.649 3.666 4.114 1.00 93.50 155 LEU A N 1
ATOM 1158 C CA . LEU A 1 155 ? 7.307 3.997 5.500 1.00 93.50 155 LEU A CA 1
ATOM 1159 C C . LEU A 1 155 ? 8.549 4.312 6.350 1.00 93.50 155 LEU A C 1
ATOM 1161 O O . LEU A 1 155 ? 8.444 4.405 7.575 1.00 93.50 155 LEU A O 1
ATOM 1165 N N . SER A 1 156 ? 9.721 4.484 5.725 1.00 90.62 156 SER A N 1
ATOM 1166 C CA . SER A 1 156 ? 10.983 4.766 6.427 1.00 90.62 156 SER A CA 1
ATOM 1167 C C . SER A 1 156 ? 10.972 6.133 7.118 1.00 90.62 156 SER A C 1
ATOM 1169 O O . SER A 1 156 ? 11.638 6.335 8.135 1.00 90.62 156 SER A O 1
ATOM 1171 N N . ARG A 1 157 ? 10.177 7.072 6.589 1.00 87.62 157 ARG A N 1
ATOM 1172 C CA . ARG A 1 157 ? 10.043 8.439 7.094 1.00 87.62 157 ARG A CA 1
ATOM 1173 C C . ARG A 1 157 ? 8.738 8.593 7.874 1.00 87.62 157 ARG A C 1
ATOM 1175 O O . ARG A 1 157 ? 7.664 8.560 7.276 1.00 87.62 157 ARG A O 1
ATOM 1182 N N . PRO A 1 158 ? 8.778 8.832 9.196 1.00 79.38 158 PRO A N 1
ATOM 1183 C CA . PRO A 1 158 ? 7.555 8.968 9.986 1.00 79.38 158 PRO A CA 1
ATOM 1184 C C . PRO A 1 158 ? 6.698 10.170 9.563 1.00 79.38 158 PRO A C 1
ATOM 1186 O O . PRO A 1 158 ? 5.479 10.104 9.679 1.00 79.38 158 PRO A O 1
ATOM 1189 N N . SER A 1 159 ? 7.318 11.231 9.037 1.00 82.38 159 SER A N 1
ATOM 1190 C CA . SER A 1 159 ? 6.637 12.468 8.631 1.00 82.38 159 SER A CA 1
ATOM 1191 C C . SER A 1 159 ? 6.030 12.433 7.226 1.00 82.38 159 SER A C 1
ATOM 1193 O O . SER A 1 159 ? 5.333 13.372 6.857 1.00 82.38 159 SER A O 1
ATOM 1195 N N . SER A 1 160 ? 6.303 11.405 6.421 1.00 85.06 160 SER A N 1
ATOM 1196 C CA . SER A 1 160 ? 5.879 11.333 5.017 1.00 85.06 160 SER A CA 1
ATOM 1197 C C . SER A 1 160 ? 5.389 9.924 4.732 1.00 85.06 160 SER A C 1
ATOM 1199 O O . SER A 1 160 ? 6.139 9.085 4.250 1.00 85.06 160 SER A O 1
ATOM 1201 N N . ARG A 1 161 ? 4.140 9.661 5.120 1.00 92.75 161 ARG A N 1
ATOM 1202 C CA . ARG A 1 161 ? 3.460 8.380 4.916 1.00 92.75 161 ARG A CA 1
ATOM 1203 C C 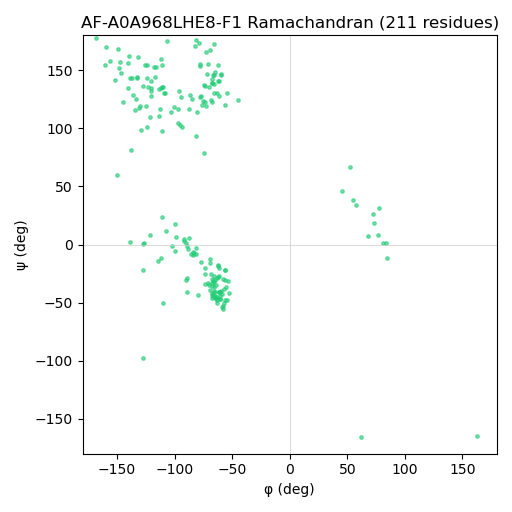. ARG A 1 161 ? 2.318 8.544 3.910 1.00 92.75 161 ARG A C 1
ATOM 1205 O O . ARG A 1 161 ? 1.806 9.659 3.775 1.00 92.75 161 ARG A O 1
ATOM 1212 N N . PRO A 1 162 ? 1.853 7.448 3.286 1.00 94.62 162 PRO A N 1
ATOM 1213 C CA . PRO A 1 162 ? 0.723 7.504 2.360 1.00 94.62 162 PRO A CA 1
ATOM 1214 C C . PRO A 1 162 ? -0.575 7.924 3.047 1.00 94.62 162 PRO A C 1
ATOM 1216 O O . PRO A 1 162 ? -1.388 8.629 2.465 1.00 94.62 162 PRO A O 1
ATOM 1219 N N . MET A 1 163 ? -0.747 7.510 4.303 1.00 94.69 163 MET A N 1
ATOM 1220 C CA . MET A 1 163 ? -1.932 7.764 5.116 1.00 94.69 163 MET A CA 1
ATOM 1221 C C . MET A 1 163 ? -1.579 8.613 6.334 1.00 94.69 163 MET A C 1
ATOM 1223 O O . MET A 1 163 ? -0.529 8.417 6.955 1.00 94.69 163 MET A O 1
ATOM 1227 N N . ILE A 1 164 ? -2.495 9.499 6.722 1.00 91.88 164 ILE A N 1
ATOM 1228 C CA . ILE A 1 164 ? -2.407 10.290 7.950 1.00 91.88 164 ILE A CA 1
ATOM 1229 C C . ILE A 1 164 ? -3.652 10.085 8.813 1.00 91.88 164 ILE A C 1
ATOM 1231 O O . ILE A 1 164 ? -4.766 9.955 8.309 1.00 91.88 164 ILE A O 1
ATOM 1235 N N . ALA A 1 165 ? -3.451 10.068 10.130 1.00 89.81 165 ALA A N 1
ATOM 1236 C CA . ALA A 1 165 ? -4.520 10.083 11.120 1.00 89.81 165 ALA A CA 1
ATOM 1237 C C . ALA A 1 165 ? -4.300 11.268 12.071 1.00 89.81 165 ALA A C 1
ATOM 1239 O O . ALA A 1 165 ? -3.459 11.214 12.969 1.00 89.81 165 ALA A O 1
ATOM 1240 N N . GLY A 1 166 ? -5.046 12.349 11.857 1.00 88.38 166 GLY A N 1
ATOM 1241 C CA . GLY A 1 166 ? -5.080 13.515 12.734 1.00 88.38 166 GLY A CA 1
ATOM 1242 C C . 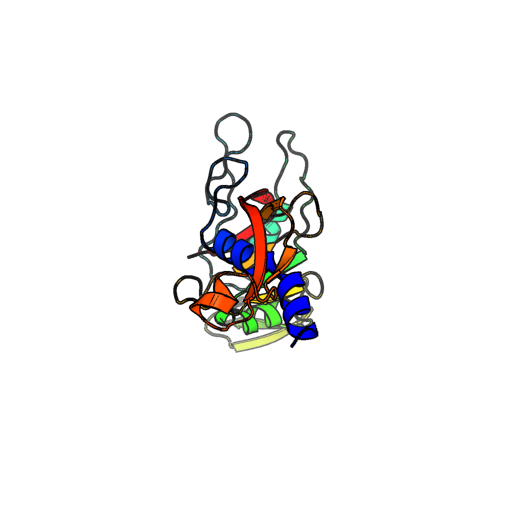GLY A 1 166 ? -6.009 13.255 13.914 1.00 88.38 166 GLY A C 1
ATOM 1243 O O . GLY A 1 166 ? -7.219 13.450 13.807 1.00 88.38 166 GLY A O 1
ATOM 1244 N N . GLN A 1 167 ? -5.456 12.783 15.031 1.00 88.19 167 GLN A N 1
ATOM 1245 C CA . GLN A 1 167 ? -6.232 12.485 16.237 1.00 88.19 167 GLN A CA 1
ATOM 1246 C C . GLN A 1 167 ? -6.680 13.779 16.928 1.00 88.19 167 GLN A C 1
ATOM 1248 O O . GLN A 1 167 ? -5.848 14.568 17.369 1.00 88.19 167 GLN A O 1
ATOM 1253 N N . ALA A 1 168 ? -7.993 13.971 17.052 1.00 87.69 168 ALA A N 1
ATOM 1254 C CA . ALA A 1 168 ? -8.593 15.046 17.842 1.00 87.69 168 ALA A CA 1
ATOM 1255 C C . ALA A 1 168 ? -8.819 14.606 19.297 1.00 87.69 168 ALA A C 1
ATOM 1257 O O . ALA A 1 168 ? -8.561 15.359 20.231 1.00 87.69 168 ALA A O 1
ATOM 1258 N N . ILE A 1 169 ? -9.279 13.365 19.488 1.00 86.69 169 ILE A N 1
ATOM 1259 C CA . ILE A 1 169 ? -9.451 12.725 20.794 1.00 86.69 169 ILE A CA 1
ATOM 1260 C C . ILE A 1 169 ? -8.803 11.347 20.708 1.00 86.69 169 ILE A C 1
ATOM 1262 O O . ILE A 1 169 ? -9.226 10.502 19.914 1.00 86.69 169 ILE A O 1
ATOM 1266 N N . ALA A 1 170 ? -7.771 11.128 21.523 1.00 84.19 170 ALA A N 1
ATOM 1267 C CA . ALA A 1 170 ? -7.110 9.834 21.609 1.00 84.19 170 ALA A CA 1
ATOM 1268 C C . ALA A 1 170 ? -8.112 8.748 22.049 1.00 84.19 170 ALA A C 1
ATOM 1270 O O . ALA A 1 170 ? -8.999 9.047 22.850 1.00 84.19 170 ALA A O 1
ATOM 1271 N N . PRO A 1 171 ? -7.978 7.498 21.571 1.00 83.88 171 PRO A N 1
ATOM 1272 C CA . PRO A 1 171 ? -8.829 6.400 22.014 1.00 83.88 171 PRO A CA 1
ATOM 1273 C C . PRO A 1 171 ? -8.772 6.236 23.537 1.00 83.88 171 PRO A C 1
ATOM 1275 O O . PRO A 1 171 ? -7.706 5.998 24.106 1.00 83.88 171 PRO A O 1
ATOM 1278 N N . GLN A 1 172 ? -9.917 6.370 24.198 1.00 83.81 172 GLN A N 1
ATOM 1279 C CA . GLN A 1 172 ? -10.065 6.241 25.644 1.00 83.81 172 GLN A CA 1
ATOM 1280 C C . GLN A 1 172 ? -11.055 5.127 25.965 1.00 83.81 172 GLN A C 1
ATOM 1282 O O . GLN A 1 172 ? -12.150 5.060 25.400 1.00 83.81 172 GLN A O 1
ATOM 1287 N N . ALA A 1 173 ? -10.663 4.250 26.888 1.00 83.25 173 ALA A N 1
ATOM 1288 C CA . ALA A 1 173 ? -11.550 3.235 27.431 1.00 83.25 173 ALA A CA 1
ATOM 1289 C C . ALA A 1 173 ? -12.527 3.888 28.413 1.00 83.25 173 ALA A C 1
ATOM 1291 O O . ALA A 1 173 ? -12.111 4.504 29.393 1.00 83.25 173 ALA A O 1
ATOM 1292 N N . VAL A 1 174 ? -13.819 3.718 28.157 1.00 84.25 174 VAL A N 1
ATOM 1293 C CA . VAL A 1 174 ? -14.897 4.180 29.024 1.00 84.25 174 VAL A CA 1
ATOM 1294 C C . VAL A 1 174 ? -15.567 2.973 29.661 1.00 84.25 174 VAL A C 1
ATOM 1296 O O . VAL A 1 174 ? -15.837 1.960 29.011 1.00 84.25 174 VAL A O 1
ATOM 1299 N N . VAL A 1 175 ? -15.812 3.095 30.961 1.00 88.25 175 VAL A N 1
ATOM 1300 C CA . VAL A 1 175 ? -16.440 2.068 31.785 1.00 88.25 175 VAL A CA 1
ATOM 1301 C C . VAL A 1 175 ? -17.654 2.686 32.459 1.00 88.25 175 VAL A C 1
ATOM 1303 O O . VAL A 1 175 ? -17.520 3.638 33.226 1.00 88.25 175 VAL A O 1
ATOM 1306 N N . VAL A 1 176 ? -18.834 2.142 32.176 1.00 88.31 176 VAL A N 1
ATOM 1307 C CA . VAL A 1 176 ? -20.094 2.561 32.793 1.00 88.31 176 VAL A CA 1
ATOM 1308 C C . VAL A 1 176 ? -20.566 1.432 33.697 1.00 88.31 176 VAL A C 1
ATOM 1310 O O . VAL A 1 176 ? -21.125 0.433 33.243 1.00 88.31 176 VAL A O 1
ATOM 1313 N N . THR A 1 177 ? -20.272 1.582 34.989 1.00 89.94 177 THR A N 1
ATOM 1314 C CA . THR A 1 177 ? -20.586 0.582 36.023 1.00 89.94 177 THR A CA 1
ATOM 1315 C C . THR A 1 177 ? -21.370 1.124 37.206 1.00 89.94 177 THR A C 1
ATOM 1317 O O . THR A 1 177 ? -21.682 0.367 38.125 1.00 89.94 177 THR A O 1
ATOM 1320 N N . SER A 1 178 ? -21.711 2.415 37.193 1.00 89.94 178 SER A N 1
ATOM 1321 C CA . SER A 1 178 ? -22.523 3.003 38.254 1.00 89.94 178 SER A CA 1
ATOM 1322 C C . SER A 1 178 ? -23.907 2.343 38.285 1.00 89.94 178 SER A C 1
ATOM 1324 O O . SER A 1 178 ? -24.561 2.302 37.237 1.00 89.94 178 SER A O 1
ATOM 1326 N N . PRO A 1 179 ? -24.395 1.894 39.456 1.00 87.06 179 PRO A N 1
ATOM 1327 C CA . PRO A 1 179 ? -25.769 1.416 39.617 1.00 87.06 179 PRO A CA 1
ATOM 1328 C C . PRO A 1 179 ? -26.829 2.450 39.209 1.00 87.06 179 PRO A C 1
ATOM 1330 O O . PRO A 1 179 ? -27.950 2.085 38.880 1.00 87.06 179 PRO A O 1
ATOM 1333 N N . GLU A 1 180 ? -26.467 3.735 39.198 1.00 92.19 180 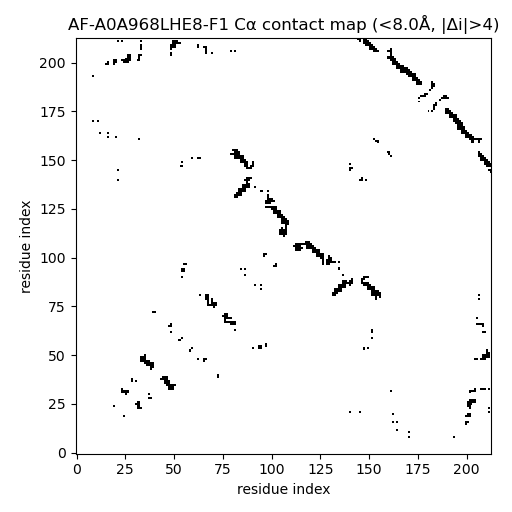GLU A N 1
ATOM 1334 C CA . GLU A 1 180 ? -27.348 4.846 38.819 1.00 92.19 180 GLU A CA 1
ATOM 1335 C C . GLU A 1 180 ? -27.331 5.151 37.311 1.00 92.19 180 GLU A C 1
ATOM 1337 O O . GLU A 1 180 ? -28.049 6.031 36.841 1.00 92.19 180 GLU A O 1
ATOM 1342 N N . SER A 1 181 ? -26.494 4.465 36.531 1.00 88.56 181 SER A N 1
ATOM 1343 C CA . SER A 1 181 ? -26.429 4.680 35.084 1.00 88.56 181 SER A CA 1
ATOM 1344 C C . SER A 1 181 ? -27.661 4.116 34.373 1.00 88.56 181 SER A C 1
ATOM 1346 O O . SER A 1 181 ? -28.204 3.079 34.756 1.00 88.56 181 SER A O 1
ATOM 1348 N N . GLU A 1 182 ? -28.078 4.768 33.285 1.00 93.06 182 GLU A N 1
ATOM 1349 C CA . GLU A 1 182 ? -29.242 4.345 32.497 1.00 93.06 182 GLU A CA 1
ATOM 1350 C C . GLU A 1 182 ? -29.132 2.883 32.029 1.00 93.06 182 GLU A C 1
ATOM 1352 O O . GLU A 1 182 ? -30.123 2.154 32.034 1.00 93.06 182 GLU A O 1
ATOM 1357 N N . SER A 1 183 ? -27.926 2.419 31.676 1.00 87.62 183 SER A N 1
ATOM 1358 C CA . SER A 1 183 ? -27.694 1.039 31.235 1.00 87.62 183 SER A CA 1
ATOM 1359 C C . SER A 1 183 ? -27.916 0.001 32.336 1.00 87.62 183 SER A C 1
ATOM 1361 O O . SER A 1 183 ? -28.360 -1.107 32.033 1.00 87.62 183 SER A O 1
ATOM 1363 N N . MET A 1 184 ? -27.651 0.349 33.596 1.00 86.75 184 MET A N 1
ATOM 1364 C CA . MET A 1 184 ? -27.929 -0.516 34.745 1.00 86.75 184 MET A CA 1
ATOM 1365 C C . MET A 1 184 ? -29.408 -0.448 35.127 1.00 86.75 184 MET A C 1
ATOM 1367 O O . MET A 1 184 ? -30.038 -1.480 35.316 1.00 86.75 184 MET A O 1
ATOM 1371 N N . ILE A 1 185 ? -29.999 0.749 35.144 1.00 90.56 185 ILE A N 1
ATOM 1372 C CA . ILE A 1 185 ? -31.402 0.933 35.539 1.00 90.56 185 ILE A CA 1
ATOM 1373 C C . ILE A 1 185 ? -32.371 0.303 34.528 1.00 90.56 185 ILE A C 1
ATOM 1375 O O . ILE A 1 185 ? -33.325 -0.362 34.923 1.00 90.56 185 ILE A O 1
ATOM 1379 N N . GLN A 1 186 ? -32.165 0.518 33.225 1.00 93.25 186 GLN A N 1
ATOM 1380 C CA . GLN A 1 186 ? -33.103 0.049 32.198 1.00 93.25 186 GLN A CA 1
ATOM 1381 C C . GLN A 1 186 ? -32.796 -1.357 31.679 1.00 93.25 186 GLN A C 1
ATOM 1383 O O . GLN A 1 186 ? -33.703 -2.040 31.206 1.00 93.25 186 GLN A O 1
ATOM 1388 N N . ARG A 1 187 ? -31.519 -1.758 31.670 1.00 89.38 187 ARG A N 1
ATOM 1389 C CA . ARG A 1 187 ? -31.060 -2.972 30.975 1.00 89.38 187 ARG A CA 1
ATOM 1390 C C . ARG A 1 187 ? -30.253 -3.924 31.858 1.00 89.38 187 ARG A C 1
ATOM 1392 O O . ARG A 1 187 ? -29.808 -4.940 31.337 1.00 89.38 187 ARG A O 1
ATOM 1399 N N . ASP A 1 188 ? -30.046 -3.592 33.136 1.00 89.88 188 ASP A N 1
ATOM 1400 C CA . ASP A 1 188 ? -29.226 -4.359 34.087 1.00 89.88 188 ASP A CA 1
ATOM 1401 C C . ASP A 1 188 ? -27.880 -4.803 33.485 1.00 89.88 188 ASP A C 1
ATOM 1403 O O . ASP A 1 188 ? -27.490 -5.970 33.514 1.00 89.88 188 ASP A O 1
ATOM 1407 N N . SER A 1 189 ? -27.199 -3.865 32.814 1.00 86.69 189 SER A N 1
ATOM 1408 C CA . SER A 1 189 ? -26.017 -4.169 32.005 1.00 86.69 189 SER A CA 1
ATOM 1409 C C . SER A 1 189 ? -24.880 -3.169 32.202 1.00 86.69 189 SER A C 1
ATOM 1411 O O . SER A 1 189 ? -25.044 -1.952 32.052 1.00 86.69 189 SER A O 1
ATOM 1413 N N . TYR A 1 190 ? -23.694 -3.711 32.482 1.00 87.25 190 TYR A N 1
ATOM 1414 C CA . TYR A 1 190 ? -22.435 -2.976 32.473 1.00 87.25 190 TYR A CA 1
ATOM 1415 C C . TYR A 1 190 ? -22.006 -2.681 31.037 1.00 87.25 190 TYR A C 1
ATOM 1417 O O . TYR A 1 190 ? -22.045 -3.570 30.183 1.00 87.25 190 TYR A O 1
ATOM 1425 N N . GLN A 1 191 ? -21.544 -1.458 30.771 1.00 84.94 191 GLN A N 1
ATOM 1426 C CA . GLN A 1 191 ? -21.040 -1.090 29.448 1.00 84.94 191 GLN A CA 1
ATOM 1427 C C . GLN A 1 191 ? -19.543 -0.795 29.480 1.00 84.94 191 GLN A C 1
ATOM 1429 O O . GLN A 1 191 ? -19.044 -0.052 30.327 1.00 84.94 191 GLN A O 1
ATOM 1434 N N . TYR A 1 192 ? -18.844 -1.364 28.502 1.00 85.25 192 TYR A N 1
ATOM 1435 C CA . TYR A 1 192 ? -17.421 -1.167 28.261 1.00 85.25 192 TYR A CA 1
ATOM 1436 C C . TYR A 1 192 ? -17.250 -0.832 26.787 1.00 85.25 192 TYR A C 1
ATOM 1438 O O . TYR A 1 192 ? -17.632 -1.625 25.925 1.00 85.25 192 TYR A O 1
ATOM 1446 N N . TYR A 1 193 ? -16.709 0.343 26.493 1.00 82.94 193 TYR A N 1
ATOM 1447 C CA . TYR A 1 193 ? -16.466 0.760 25.118 1.00 82.94 193 TYR A CA 1
ATOM 1448 C C . TYR A 1 193 ? -15.250 1.669 25.017 1.00 82.94 193 TYR A C 1
ATOM 1450 O O . TYR A 1 193 ? -14.700 2.151 26.008 1.00 82.94 193 TYR A O 1
ATOM 1458 N N . VAL A 1 194 ? -14.821 1.887 23.783 1.00 83.25 194 VAL A N 1
ATOM 1459 C CA . VAL A 1 194 ? -13.668 2.712 23.447 1.00 83.25 194 VAL A CA 1
ATOM 1460 C C . VAL A 1 194 ? -14.179 3.817 22.555 1.00 83.25 194 VAL A C 1
ATOM 1462 O O . VAL A 1 194 ? -14.862 3.546 21.568 1.00 83.25 194 VAL A O 1
ATOM 1465 N N . THR A 1 195 ? -13.872 5.055 22.909 1.00 85.69 195 THR A N 1
ATOM 1466 C CA . THR A 1 195 ? -14.228 6.216 22.096 1.00 85.69 195 THR A CA 1
ATOM 1467 C C . THR A 1 195 ? -12.972 6.963 21.695 1.00 85.69 195 THR A C 1
ATOM 1469 O O . THR A 1 195 ? -12.033 7.078 22.478 1.00 85.69 195 THR A O 1
ATOM 1472 N N . GLY A 1 196 ? -12.941 7.454 20.467 1.00 86.62 196 GLY A N 1
ATOM 1473 C CA . GLY A 1 196 ? -11.847 8.235 19.913 1.00 86.62 196 GLY A CA 1
ATOM 1474 C C . GLY A 1 196 ? -12.356 9.006 18.707 1.00 86.62 196 GLY A C 1
ATOM 1475 O O . GLY A 1 196 ? -13.327 8.600 18.070 1.00 86.62 196 GLY A O 1
ATOM 1476 N N . ASN A 1 197 ? -11.709 10.123 18.395 1.00 88.94 197 ASN A N 1
ATOM 1477 C CA . ASN A 1 197 ? -12.053 10.939 17.237 1.00 88.94 197 ASN A CA 1
ATOM 1478 C C . ASN A 1 197 ? -10.779 11.300 16.473 1.00 88.94 197 ASN A C 1
ATOM 1480 O O . ASN A 1 197 ? -9.835 11.837 17.056 1.00 88.94 197 ASN A O 1
ATOM 1484 N N . ALA A 1 198 ? -10.750 10.994 15.180 1.00 90.38 198 ALA A N 1
ATOM 1485 C CA . ALA A 1 198 ? -9.660 11.350 14.291 1.00 90.38 198 ALA A CA 1
ATOM 1486 C C . ALA A 1 198 ? -10.190 11.635 12.887 1.00 90.38 198 ALA A C 1
ATOM 1488 O O . ALA A 1 198 ? -11.137 10.996 12.428 1.00 90.38 198 ALA A O 1
ATOM 1489 N N . ALA A 1 199 ? -9.522 12.552 12.194 1.00 90.94 199 ALA A N 1
ATOM 1490 C CA . ALA A 1 199 ? -9.615 12.659 10.748 1.00 90.94 1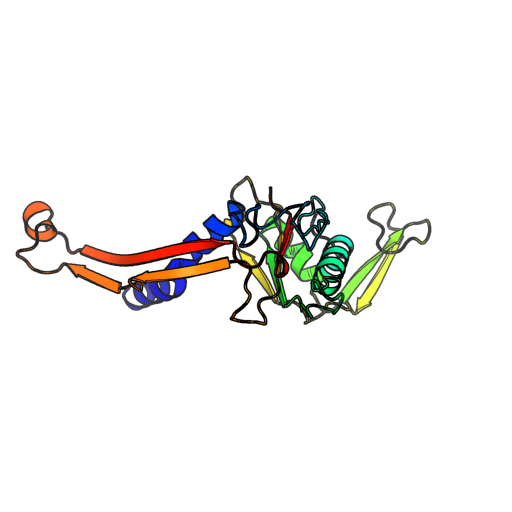99 ALA A CA 1
ATOM 1491 C C . ALA A 1 199 ? -8.579 11.718 10.124 1.00 90.94 199 ALA A C 1
ATOM 1493 O O . ALA A 1 199 ? -7.407 11.751 10.500 1.00 90.94 199 ALA A O 1
ATOM 1494 N N . ILE A 1 200 ? -9.008 10.875 9.189 1.00 93.44 200 ILE A N 1
ATOM 1495 C CA . ILE A 1 200 ? -8.146 9.927 8.479 1.00 93.44 200 ILE A CA 1
ATOM 1496 C C . ILE A 1 200 ? -8.276 10.208 6.989 1.00 93.44 200 ILE A C 1
ATOM 1498 O O . ILE A 1 200 ? -9.387 10.404 6.499 1.00 93.44 200 ILE A O 1
ATOM 1502 N N . GLY A 1 201 ? -7.152 10.233 6.281 1.00 93.25 201 GLY A N 1
ATOM 1503 C CA . GLY A 1 201 ? -7.152 10.456 4.842 1.00 93.25 201 GLY A CA 1
ATOM 1504 C C . GLY A 1 201 ? -5.811 10.162 4.189 1.00 93.25 201 GLY A C 1
ATOM 1505 O O . GLY A 1 201 ? -4.830 9.822 4.862 1.00 93.25 201 GLY A O 1
ATOM 1506 N N . GLY A 1 202 ? -5.799 10.305 2.865 1.00 95.31 202 GLY A N 1
ATOM 1507 C CA . GLY A 1 202 ? -4.582 10.259 2.072 1.00 95.31 202 GLY A CA 1
ATOM 1508 C C . GLY A 1 202 ? -3.687 11.444 2.407 1.00 95.31 202 GLY A C 1
ATOM 1509 O O . GLY A 1 202 ? -4.149 12.530 2.763 1.00 95.31 202 GLY A O 1
ATOM 1510 N N . PHE A 1 203 ? -2.384 11.208 2.349 1.00 94.56 203 PHE A N 1
ATOM 1511 C CA . PHE A 1 203 ? -1.376 12.206 2.651 1.00 94.56 203 PHE A CA 1
ATOM 1512 C C . PHE A 1 203 ? -0.379 12.315 1.502 1.00 94.56 203 PHE A C 1
ATOM 1514 O O . PHE A 1 203 ? -0.689 12.999 0.535 1.00 94.56 203 PHE A O 1
ATOM 1521 N N . VAL A 1 204 ? 0.784 11.660 1.560 1.00 94.94 204 VAL A N 1
ATOM 1522 C CA . VAL A 1 204 ? 1.836 11.825 0.541 1.00 94.94 204 VAL A CA 1
ATOM 1523 C C . VAL A 1 204 ? 1.719 10.746 -0.549 1.00 94.94 204 VAL A C 1
ATOM 1525 O O . VAL A 1 204 ? 2.200 9.630 -0.325 1.00 94.94 204 VAL A O 1
ATOM 1528 N N . PRO A 1 205 ? 1.155 11.035 -1.739 1.00 95.56 205 PRO A N 1
ATOM 1529 C CA . PRO A 1 205 ? 1.014 10.040 -2.807 1.00 95.56 205 PRO A CA 1
ATOM 1530 C C . PRO A 1 205 ? 2.358 9.517 -3.320 1.00 95.56 205 PRO A C 1
ATOM 1532 O O . PRO A 1 205 ? 2.459 8.360 -3.709 1.00 95.56 205 PRO A O 1
ATOM 1535 N N . GLN A 1 206 ? 3.431 10.311 -3.247 1.00 94.12 206 GLN A N 1
ATOM 1536 C CA . GLN A 1 206 ? 4.774 9.903 -3.686 1.00 94.12 206 GLN A CA 1
ATOM 1537 C C . GLN A 1 206 ? 5.316 8.704 -2.888 1.00 94.12 206 GLN A C 1
ATOM 1539 O O . GLN A 1 206 ? 6.245 8.031 -3.320 1.00 94.12 206 GLN A O 1
ATOM 1544 N N . THR A 1 207 ? 4.764 8.441 -1.700 1.00 96.00 207 THR A N 1
ATOM 1545 C CA . THR A 1 207 ? 5.241 7.387 -0.789 1.00 96.00 207 THR A CA 1
ATOM 1546 C C . THR A 1 207 ? 4.535 6.048 -0.982 1.00 96.00 207 THR A C 1
ATOM 1548 O O . THR A 1 207 ? 4.812 5.108 -0.237 1.00 96.00 207 THR A O 1
ATOM 1551 N N . ILE A 1 208 ? 3.656 5.939 -1.978 1.00 97.62 208 ILE A N 1
ATOM 1552 C CA . ILE A 1 208 ? 2.939 4.715 -2.326 1.00 97.62 208 ILE A CA 1
ATOM 1553 C C . ILE A 1 208 ? 2.912 4.533 -3.840 1.00 97.62 208 ILE A C 1
ATOM 1555 O O . ILE A 1 208 ? 2.798 5.500 -4.580 1.00 97.62 208 ILE A O 1
ATOM 1559 N N . TYR A 1 209 ? 3.011 3.287 -4.279 1.00 98.19 209 TYR A N 1
ATOM 1560 C CA . TYR A 1 209 ? 2.776 2.849 -5.646 1.00 98.19 209 TYR A CA 1
ATOM 1561 C C . TYR A 1 209 ? 2.000 1.544 -5.592 1.00 98.19 209 TYR A C 1
ATOM 1563 O O . TYR A 1 209 ? 2.270 0.709 -4.725 1.00 98.19 209 TYR A O 1
ATOM 1571 N N . GLY A 1 210 ? 1.072 1.315 -6.508 1.00 97.56 210 GLY A N 1
ATOM 1572 C CA . GLY A 1 210 ? 0.481 -0.008 -6.597 1.00 97.56 210 GLY A CA 1
ATOM 1573 C C . GLY A 1 210 ? -0.822 -0.077 -7.350 1.00 97.56 210 GLY A C 1
ATOM 1574 O O . GLY A 1 210 ? -1.214 0.833 -8.078 1.00 97.56 210 GLY A O 1
ATOM 1575 N N . ARG A 1 211 ? -1.484 -1.209 -7.151 1.00 96.75 211 ARG A N 1
ATOM 1576 C CA . ARG A 1 211 ? -2.765 -1.524 -7.756 1.00 96.75 211 ARG A CA 1
ATOM 1577 C C . ARG A 1 211 ? -3.852 -1.480 -6.702 1.00 96.75 211 ARG A C 1
ATOM 1579 O O . ARG A 1 211 ? -3.764 -2.154 -5.676 1.00 96.75 211 ARG A O 1
ATOM 1586 N N . ILE A 1 212 ? -4.912 -0.759 -7.027 1.00 93.56 212 ILE A N 1
ATOM 1587 C CA . ILE A 1 212 ? -6.191 -0.766 -6.323 1.00 93.56 212 ILE A CA 1
ATOM 1588 C C . ILE A 1 212 ? -7.295 -1.060 -7.343 1.00 93.56 212 ILE A C 1
ATOM 1590 O O . ILE A 1 212 ? -7.074 -0.880 -8.543 1.00 93.56 212 ILE A O 1
ATOM 1594 N N . SER A 1 213 ? -8.417 -1.623 -6.896 1.00 82.12 213 SER A N 1
ATOM 1595 C CA . SER A 1 213 ? -9.548 -1.969 -7.777 1.00 82.12 213 SER A CA 1
ATOM 1596 C C . SER A 1 213 ? -10.640 -0.913 -7.749 1.00 82.12 213 SER A C 1
ATOM 1598 O O . SER A 1 213 ? -10.761 -0.223 -6.714 1.00 82.12 213 SER A O 1
#

Mean predicted aligned error: 7.59 Å

Nearest PDB structures (foldseek):
  8rkx-assembly1_Q  TM=6.640E-01  e=6.911E-03  Pseudomonas phage JBD30
  8rkn-assembly1_M  TM=7.777E-01  e=1.543E-02  Pseudomonas phage JBD30
  8cfa-assembly1_E  TM=4.358E-01  e=5.074E-03  Hendrixvirus
  3e8k-assembly1_D  TM=4.434E-01  e=6.497E-03  Byrnievirus HK97
  8cfa-assembly1_F  TM=4.585E-01  e=3.665E-02  Hendrixvirus

Sequence (213 aa):
MLRDYLAANANFWYKPVLDSLLSNPLGIDGVSLLNDSHPFGAFGATWDNLTTDALSQTSLEAGWAAMTGLRNEQGGPIGLTPTHLLVGPANEREALDITGAMRGVPYSNAGVADASANVVSAIALENWVRGRLQVIVEPRIANGVNDNAWFLMDLSRPSSRPMIAGQAIAPQAVVVTSPESESMIQRDSYQYYVTGNAAIGGFVPQTIYGRIS